Protein AF-A0A8J9VR55-F1 (afdb_monomer)

Sequence (214 aa):
MTEATRSAALLRVHSGVRRAVRRAARHLRDCGATLSEEKFTEFEDSVEMSVSVFFSMKDIPNMLQDPANPKHERSLALELAKLCAGCGTRSLQALGFALLRRHRLGLSRAALPRHAARAAALAAKLSTRLARGVLIYPAHCSLAHAHGAVFARASGVAYSMLFNVLGLPATVVPAGMHDGLPLALQIISAPNQDRLCLAVAQELEKCFGGWHPA

Nearest PDB structures (foldseek):
  2df4-assembly1_A  TM=7.135E-01  e=3.075E-06  Staphylococcus aureus
  8s7z-assembly2_D  TM=7.104E-01  e=7.982E-06  metagenome
  8s7z-assembly1_A  TM=7.069E-01  e=1.751E-05  metagenome
  1ocm-assembly1_A  TM=7.118E-01  e=1.852E-05  Bradyrhizobium japonicum
  3kfu-assembly1_H  TM=6.921E-01  e=1.320E-04  Thermus thermophilus HB8

pLDDT: mean 87.87, std 11.13, range [34.0, 98.19]

InterPro domains:
  IPR023631 Amidase signature domain [PF01425] (12-198)
  IPR036928 Amidase signature (AS) superfamily [G3DSA:3.90.1300.10] (5-214)
  IPR036928 Amidase signature (AS) superfamily [SSF75304] (10-208)
  IPR052739 Fatty-acid amide hydrolase 2 [PTHR43372] (5-213)

Foldseek 3Di:
DPPLVLQPLDDAADPLQVVLLVLLQVLVVVVPDDDDPDDDNLVVCLLLLLVLLVLVDPPDDQLQADPVHNVDGDDLVVLVVCVVVVNHPGDPVSSVVNCCSVVVVPHDPVCSVVSLVSLQVVLVVQLVVQVPHKDKFFLFRDFDDDPPCCVVRVSRVSRVSSCVSSVWDKDKFWREDDPNTTGIIIITHHPPVNVVRVVSRVSVCVSRVGDDDD

Solvent-accessible surface area (backbone atoms only — not comparable to full-atom values): 12401 Å² total; per-residue (Å²): 130,83,70,49,62,82,22,91,68,44,68,75,66,32,68,67,56,58,50,37,53,54,49,52,53,50,52,43,36,77,73,70,47,84,88,79,88,80,81,68,73,70,52,37,49,30,55,63,30,29,53,44,53,59,74,64,53,78,88,70,80,63,71,48,45,34,90,93,40,78,91,42,69,55,58,66,69,58,46,53,52,27,44,78,72,75,66,40,90,64,56,71,65,43,53,50,50,48,49,42,68,73,66,37,80,87,64,56,75,83,50,35,67,60,31,49,52,51,40,55,52,50,31,53,52,47,32,64,71,18,67,88,45,67,49,82,43,58,46,39,37,58,62,84,73,65,90,89,48,55,76,88,47,50,53,39,53,35,56,51,44,33,38,64,70,40,63,36,42,71,41,77,34,50,48,38,73,55,96,93,33,67,37,48,33,25,29,34,25,14,68,94,32,53,70,57,24,49,54,52,40,58,55,44,23,69,75,42,67,40,85,75,88,131

Mean predicted aligned error: 6.08 Å

Structure (mmCIF, N/CA/C/O backbone):
data_AF-A0A8J9VR55-F1
#
_entry.id   AF-A0A8J9VR55-F1
#
loop_
_atom_site.group_PDB
_atom_site.id
_atom_site.type_symbol
_atom_site.label_atom_id
_atom_site.label_alt_id
_atom_site.label_comp_id
_atom_site.label_asym_id
_atom_site.label_entity_id
_atom_site.label_seq_id
_atom_site.pdbx_PDB_ins_code
_atom_site.Cartn_x
_atom_site.Cartn_y
_atom_site.Cartn_z
_atom_site.occupancy
_atom_site.B_iso_or_equiv
_atom_site.auth_seq_id
_atom_site.auth_comp_id
_atom_site.auth_asym_id
_atom_site.a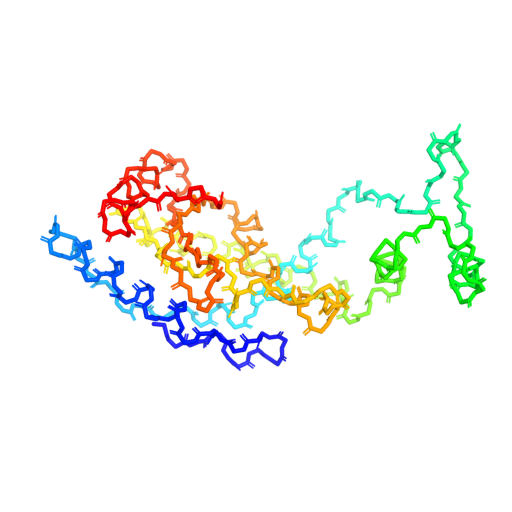uth_atom_id
_atom_site.pdbx_PDB_model_num
ATOM 1 N N . MET A 1 1 ? -11.110 10.311 5.265 1.00 38.34 1 MET A N 1
ATOM 2 C CA . MET A 1 1 ? -10.199 10.312 4.097 1.00 38.34 1 MET A CA 1
ATOM 3 C C . MET A 1 1 ? -10.641 11.369 3.097 1.00 38.34 1 MET A C 1
ATOM 5 O O . MET A 1 1 ? -11.490 11.092 2.255 1.00 38.34 1 MET A O 1
ATOM 9 N N . THR A 1 2 ? -10.086 12.576 3.177 1.00 34.00 2 THR A N 1
ATOM 10 C CA . THR A 1 2 ? -9.836 13.327 1.942 1.00 34.00 2 THR A CA 1
ATOM 11 C C . THR A 1 2 ? -8.802 12.517 1.175 1.00 34.00 2 THR A C 1
ATOM 13 O O . THR A 1 2 ? -7.805 12.084 1.751 1.00 34.00 2 THR A O 1
ATOM 16 N N . GLU A 1 3 ? -9.144 12.160 -0.057 1.00 44.66 3 GLU A N 1
ATOM 17 C CA . GLU A 1 3 ? -8.270 11.415 -0.951 1.00 44.66 3 GLU A CA 1
ATOM 18 C C . GLU A 1 3 ? -6.904 12.127 -1.010 1.00 44.66 3 GLU A C 1
ATOM 20 O O . GLU A 1 3 ? -6.840 13.354 -0.956 1.00 44.66 3 GLU A O 1
ATOM 25 N N . ALA A 1 4 ? -5.814 11.383 -1.174 1.00 47.50 4 ALA A N 1
ATOM 26 C CA . ALA A 1 4 ? -4.555 11.945 -1.659 1.00 47.50 4 ALA A CA 1
ATOM 27 C C . ALA A 1 4 ? -4.697 12.369 -3.149 1.00 47.50 4 ALA A C 1
ATOM 29 O O . ALA A 1 4 ? -3.836 12.109 -3.978 1.00 47.50 4 ALA A O 1
ATOM 30 N N . THR A 1 5 ? -5.834 12.976 -3.518 1.00 42.88 5 THR A N 1
ATOM 31 C CA . THR A 1 5 ? -6.247 13.317 -4.888 1.00 42.88 5 THR A CA 1
ATOM 32 C C . THR A 1 5 ? -5.503 14.496 -5.475 1.00 42.88 5 THR A C 1
ATOM 34 O O . THR A 1 5 ? -5.654 14.759 -6.664 1.00 42.88 5 THR A O 1
ATOM 37 N N . ARG A 1 6 ? -4.742 15.241 -4.669 1.00 44.25 6 ARG A N 1
ATOM 38 C CA . ARG A 1 6 ? -3.941 16.357 -5.180 1.00 44.25 6 ARG A CA 1
ATOM 39 C C . ARG A 1 6 ? -2.622 15.913 -5.797 1.00 44.25 6 ARG A C 1
ATOM 41 O O . ARG A 1 6 ? -2.043 16.684 -6.554 1.00 44.25 6 ARG A 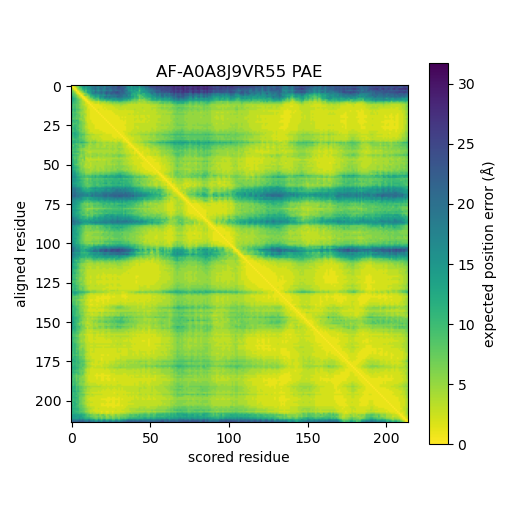O 1
ATOM 48 N N . SER A 1 7 ? -2.182 14.677 -5.550 1.00 53.31 7 SER A N 1
ATOM 49 C CA . SER A 1 7 ? -1.098 14.100 -6.338 1.00 53.31 7 SER A CA 1
ATOM 50 C C . SER A 1 7 ? -1.623 13.785 -7.732 1.00 53.31 7 SER A C 1
ATOM 52 O O . SER A 1 7 ? -2.493 12.927 -7.885 1.00 53.31 7 SER A O 1
ATOM 54 N N . ALA A 1 8 ? -1.073 14.438 -8.756 1.00 54.12 8 ALA A N 1
ATOM 55 C CA . ALA A 1 8 ? -1.389 14.134 -10.153 1.00 54.12 8 ALA A CA 1
ATOM 56 C C . ALA A 1 8 ? -1.101 12.662 -10.514 1.00 54.12 8 ALA A C 1
ATOM 58 O O . ALA A 1 8 ? -1.638 12.146 -11.492 1.00 54.12 8 ALA A O 1
ATOM 59 N N . ALA A 1 9 ? -0.270 11.979 -9.719 1.00 63.09 9 ALA A N 1
ATOM 60 C CA . ALA A 1 9 ? 0.074 10.582 -9.913 1.00 63.09 9 ALA A CA 1
ATOM 61 C C . ALA A 1 9 ? -0.940 9.605 -9.290 1.00 63.09 9 ALA A C 1
ATOM 63 O O . ALA A 1 9 ? -1.016 8.459 -9.737 1.00 63.09 9 ALA A O 1
ATOM 64 N N . LEU A 1 10 ? -1.725 10.004 -8.280 1.00 71.88 10 LEU A N 1
ATOM 65 C CA . LEU A 1 10 ? -2.633 9.088 -7.584 1.00 71.88 10 LEU A CA 1
ATOM 66 C C . LEU A 1 10 ? -3.993 8.992 -8.269 1.00 71.88 10 LEU A C 1
ATOM 68 O O . LEU A 1 10 ? -4.704 9.971 -8.485 1.00 71.88 10 LEU A O 1
ATOM 72 N N . LEU A 1 11 ? -4.385 7.757 -8.564 1.00 79.69 11 LEU A N 1
ATOM 73 C CA . LEU A 1 11 ? -5.692 7.469 -9.131 1.00 79.69 11 LEU A CA 1
ATOM 74 C C . LEU A 1 11 ? -6.793 7.642 -8.089 1.00 79.69 11 LEU A C 1
ATOM 76 O O . LEU A 1 11 ? -6.641 7.302 -6.914 1.00 79.69 11 LEU A O 1
ATOM 80 N N . ARG A 1 12 ? -7.955 8.105 -8.552 1.00 85.50 12 ARG A N 1
ATOM 81 C CA . ARG A 1 12 ? -9.142 8.237 -7.711 1.00 85.50 12 ARG A CA 1
ATOM 82 C C . ARG A 1 12 ? -9.539 6.887 -7.115 1.00 85.50 12 ARG A C 1
ATOM 84 O O . ARG A 1 12 ? -9.674 5.895 -7.831 1.00 85.50 12 ARG A O 1
ATOM 91 N N . VAL A 1 13 ? -9.809 6.876 -5.811 1.00 90.00 13 VAL A N 1
ATOM 92 C CA . VAL A 1 13 ? -10.215 5.659 -5.103 1.00 90.00 13 VAL A CA 1
ATOM 93 C C . VAL A 1 13 ? -11.610 5.229 -5.557 1.00 90.00 13 VAL A C 1
ATOM 95 O O . VAL A 1 13 ? -12.554 6.024 -5.608 1.00 90.00 13 VAL A O 1
ATOM 98 N N . HIS A 1 14 ? -11.765 3.948 -5.864 1.00 92.44 14 HIS A N 1
ATOM 99 C CA . HIS A 1 14 ? -13.021 3.358 -6.285 1.00 92.44 14 HIS A CA 1
ATOM 100 C C . HIS A 1 14 ? -14.099 3.501 -5.199 1.00 92.44 14 HIS A C 1
ATOM 102 O O . HIS A 1 14 ? -13.833 3.436 -3.995 1.00 9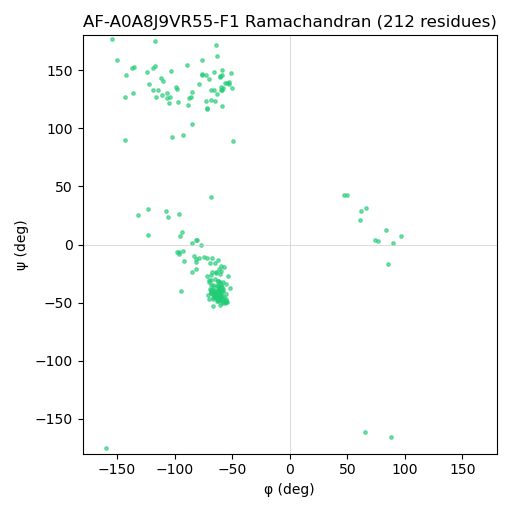2.44 14 HIS A O 1
ATOM 108 N N . SER A 1 15 ? -15.352 3.699 -5.614 1.00 92.75 15 SER A N 1
ATOM 109 C CA . SER A 1 15 ? -16.447 3.980 -4.678 1.00 92.75 15 SER A CA 1
ATOM 110 C C . SER A 1 15 ? -16.688 2.835 -3.686 1.00 92.75 15 SER A C 1
ATOM 112 O O . SER A 1 15 ? -16.923 3.097 -2.506 1.00 92.75 15 SER A O 1
ATOM 114 N N . GLY A 1 16 ? -16.550 1.583 -4.141 1.00 94.12 16 GLY A N 1
ATOM 115 C CA . GLY A 1 16 ? -16.636 0.381 -3.307 1.00 94.12 16 GLY A CA 1
ATOM 116 C C . GLY A 1 16 ? -15.583 0.351 -2.202 1.00 94.12 16 GLY A C 1
ATOM 117 O O . GLY A 1 16 ? -15.923 0.123 -1.046 1.00 94.12 16 GLY A O 1
ATOM 118 N N . VAL A 1 17 ? -14.339 0.718 -2.522 1.00 94.81 17 VAL A N 1
ATOM 119 C CA . VAL A 1 17 ? -13.241 0.801 -1.548 1.00 94.81 17 VAL A CA 1
ATOM 120 C C . VAL A 1 17 ? -13.535 1.870 -0.490 1.00 94.81 17 VAL A C 1
ATOM 122 O O . VAL A 1 17 ? -13.427 1.611 0.706 1.00 94.81 17 VAL A O 1
ATOM 125 N N . ARG A 1 18 ? -14.002 3.063 -0.894 1.00 94.06 18 ARG A N 1
ATOM 126 C CA . ARG A 1 18 ? -14.389 4.118 0.068 1.00 94.06 18 ARG A CA 1
ATOM 127 C C . ARG A 1 18 ? -15.539 3.682 0.980 1.00 94.06 18 ARG A C 1
ATOM 129 O O . ARG A 1 18 ? -15.542 4.020 2.164 1.00 94.06 18 ARG A O 1
ATOM 136 N N . ARG A 1 19 ? -16.530 2.960 0.443 1.00 95.62 19 ARG A N 1
ATOM 137 C CA . ARG A 1 19 ? -17.629 2.394 1.243 1.00 95.62 19 ARG A CA 1
ATOM 138 C C . ARG A 1 19 ? -17.110 1.352 2.233 1.00 95.62 19 ARG A C 1
ATOM 140 O O . ARG A 1 19 ? -17.528 1.394 3.387 1.00 95.62 19 ARG A O 1
ATOM 147 N N . ALA A 1 20 ? -16.180 0.497 1.810 1.00 96.06 20 ALA A N 1
ATOM 148 C CA . ALA A 1 20 ? -15.551 -0.504 2.663 1.00 96.06 20 ALA A CA 1
ATOM 149 C C . ALA A 1 20 ? -14.793 0.138 3.837 1.00 96.06 20 ALA A C 1
ATOM 151 O O . ALA A 1 20 ? -15.053 -0.227 4.978 1.00 96.06 20 ALA A O 1
ATOM 152 N N . VAL A 1 21 ? -13.965 1.166 3.597 1.00 96.12 21 VAL A N 1
ATOM 153 C CA . VAL A 1 21 ? -13.273 1.910 4.676 1.00 96.12 21 VAL A CA 1
ATOM 154 C C . VAL A 1 21 ? -14.270 2.460 5.701 1.00 96.12 21 VAL A C 1
ATOM 156 O O . VAL A 1 21 ? -14.091 2.294 6.905 1.00 96.12 21 VAL A O 1
ATOM 159 N N . ARG A 1 22 ? -15.358 3.090 5.238 1.00 95.81 22 ARG A N 1
ATOM 160 C CA . ARG A 1 22 ? -16.389 3.648 6.131 1.00 95.81 22 ARG A CA 1
ATOM 161 C C . ARG A 1 22 ? -17.137 2.568 6.911 1.00 95.81 22 ARG A C 1
ATOM 163 O O . ARG A 1 22 ? -17.511 2.808 8.054 1.00 95.81 22 ARG A O 1
ATOM 170 N N . ARG A 1 23 ? -17.388 1.407 6.298 1.00 97.06 23 ARG A N 1
ATOM 171 C CA . ARG A 1 23 ? -18.016 0.257 6.963 1.00 97.06 23 ARG A CA 1
ATOM 172 C C . ARG A 1 23 ? -17.097 -0.319 8.039 1.00 97.06 23 ARG A C 1
ATOM 174 O O . ARG A 1 23 ? -17.563 -0.483 9.157 1.00 97.06 23 ARG A O 1
ATOM 181 N N . ALA A 1 24 ? -15.817 -0.522 7.729 1.00 97.38 24 ALA A N 1
ATOM 182 C CA . ALA A 1 24 ? -14.812 -0.983 8.687 1.00 97.38 24 ALA A CA 1
ATOM 183 C C . ALA A 1 24 ? -14.702 -0.038 9.894 1.00 97.38 24 ALA A C 1
ATOM 185 O O . ALA A 1 24 ? -14.763 -0.483 11.033 1.00 97.38 24 ALA A O 1
ATOM 186 N N . ALA A 1 25 ? -14.623 1.275 9.650 1.00 96.44 25 ALA A N 1
ATOM 187 C CA . ALA A 1 25 ? -14.579 2.270 10.718 1.00 96.44 25 ALA A CA 1
ATOM 188 C C . ALA A 1 25 ? -15.832 2.222 11.611 1.00 96.44 25 ALA A C 1
ATOM 190 O O . ALA A 1 25 ? -15.715 2.202 12.831 1.00 96.44 25 ALA A O 1
ATOM 191 N N . ARG A 1 26 ? -17.037 2.156 11.024 1.00 97.06 26 ARG A N 1
ATOM 192 C CA . ARG A 1 26 ? -18.273 2.031 11.815 1.00 97.06 26 ARG A CA 1
ATOM 193 C C . ARG A 1 26 ? -18.302 0.750 12.644 1.00 97.06 26 ARG A C 1
ATOM 195 O O . ARG A 1 26 ? -18.591 0.839 13.825 1.00 97.06 26 ARG A O 1
ATOM 202 N N . HIS A 1 27 ? -17.938 -0.390 12.056 1.00 97.69 27 HIS A N 1
ATOM 203 C CA . HIS A 1 27 ? -17.883 -1.669 12.770 1.00 97.69 27 HIS A CA 1
ATOM 204 C C . HIS A 1 27 ? -16.967 -1.595 13.990 1.00 97.69 27 HIS A C 1
ATOM 206 O O . HIS A 1 27 ? -17.391 -1.894 15.096 1.00 97.69 27 HIS A O 1
ATOM 212 N N . LEU A 1 28 ? -15.738 -1.100 13.816 1.00 97.25 28 LEU A N 1
ATOM 213 C CA . LEU A 1 28 ? -14.791 -0.975 14.927 1.00 97.25 28 LEU A CA 1
ATOM 214 C C . LEU A 1 28 ? -15.290 -0.019 16.014 1.00 97.25 28 LEU A C 1
ATOM 216 O O . LEU A 1 28 ? -15.072 -0.277 17.195 1.00 97.25 28 LEU A O 1
ATOM 220 N N . ARG A 1 29 ? -15.984 1.061 15.639 1.00 97.44 29 ARG A N 1
ATOM 221 C CA . ARG A 1 29 ? -16.634 1.956 16.604 1.00 97.44 29 ARG A CA 1
ATOM 222 C C . ARG A 1 29 ? -17.727 1.246 17.391 1.00 97.44 29 ARG A C 1
ATOM 224 O O . ARG A 1 29 ? -17.808 1.421 18.601 1.00 97.44 29 ARG A O 1
ATOM 231 N N . ASP A 1 30 ? -18.544 0.447 16.718 1.00 97.62 30 ASP A N 1
ATOM 232 C CA . ASP A 1 30 ? -19.614 -0.319 17.356 1.00 97.62 30 ASP A CA 1
ATOM 233 C C . ASP A 1 30 ? -19.030 -1.421 18.277 1.00 97.62 30 ASP A C 1
ATOM 235 O O . ASP A 1 30 ? -19.643 -1.780 19.278 1.00 97.62 30 ASP A O 1
ATOM 239 N N . CYS A 1 31 ? -17.787 -1.861 18.026 1.00 96.62 31 CYS A N 1
ATOM 240 C CA . CYS A 1 31 ? -16.972 -2.685 18.932 1.00 96.62 31 CYS A CA 1
ATOM 241 C C . CYS A 1 31 ? -16.257 -1.896 20.054 1.00 96.62 31 CYS A C 1
ATOM 243 O O . CYS A 1 31 ? -15.476 -2.479 20.805 1.00 96.62 31 CYS A O 1
ATOM 245 N N . GLY A 1 32 ? -16.479 -0.582 20.173 1.00 96.38 32 GLY A N 1
ATOM 246 C CA . GLY A 1 32 ? -15.920 0.263 21.234 1.00 96.38 32 GLY A CA 1
ATOM 247 C C . GLY A 1 32 ? -14.644 1.036 20.879 1.00 96.38 32 GLY A C 1
ATOM 248 O O . GLY A 1 32 ? -14.054 1.661 21.759 1.00 96.38 32 GLY A O 1
ATOM 249 N N . ALA A 1 33 ? -14.196 1.033 19.619 1.00 96.38 33 ALA A N 1
ATOM 250 C CA . ALA A 1 33 ? -13.060 1.853 19.197 1.00 96.38 33 ALA A CA 1
ATOM 251 C C . ALA A 1 33 ? -13.439 3.337 19.036 1.00 96.38 33 ALA A C 1
ATOM 253 O O . ALA A 1 33 ? -14.514 3.689 18.548 1.00 96.38 33 ALA A O 1
ATOM 254 N N . THR A 1 34 ? -12.504 4.233 19.349 1.00 96.12 34 THR A N 1
ATOM 255 C CA . THR A 1 34 ? -12.657 5.665 19.062 1.00 96.12 34 THR A CA 1
ATOM 256 C C . THR A 1 34 ? -12.207 5.968 17.638 1.00 96.12 34 THR A C 1
ATOM 258 O O . THR A 1 34 ? -11.081 5.651 17.252 1.00 96.12 34 THR A O 1
ATOM 261 N N . LEU A 1 35 ? -13.064 6.624 16.854 1.00 94.94 35 LEU A N 1
ATOM 262 C CA . LEU A 1 35 ? -12.707 7.076 15.511 1.00 94.94 35 LEU A CA 1
ATOM 263 C C . LEU A 1 35 ? -12.011 8.434 15.559 1.00 94.94 35 LEU A C 1
ATOM 265 O O . LEU A 1 35 ? -12.510 9.376 16.168 1.00 94.94 35 LEU A O 1
ATOM 269 N N . SER A 1 36 ? -10.883 8.534 14.860 1.00 92.06 36 SER A N 1
ATOM 270 C CA . SER A 1 36 ? -10.197 9.795 14.584 1.00 92.06 36 SER A CA 1
ATOM 271 C C . SER A 1 36 ? -10.308 10.114 13.096 1.00 92.06 36 SER A C 1
ATOM 273 O O . SER A 1 36 ? -9.984 9.280 12.250 1.00 92.06 36 SER A O 1
ATOM 275 N N . GLU A 1 37 ? -10.748 11.329 12.766 1.00 84.88 37 GLU A N 1
ATOM 276 C CA . GLU A 1 37 ? -10.812 11.823 11.382 1.00 84.88 37 GLU A CA 1
ATOM 277 C C . GLU A 1 37 ? -9.586 12.655 10.985 1.00 84.88 37 GLU A C 1
ATOM 279 O O . GLU A 1 37 ? -9.651 13.513 10.099 1.00 84.88 37 GLU A O 1
ATOM 284 N N . GLU A 1 38 ? -8.450 12.410 11.634 1.00 87.19 38 GLU A N 1
ATOM 285 C CA . GLU A 1 38 ? -7.213 13.115 11.332 1.00 87.19 38 GLU A CA 1
ATOM 286 C C . GLU A 1 38 ? -6.816 12.995 9.855 1.00 87.19 38 GLU A C 1
ATOM 288 O O . GLU A 1 38 ? -6.932 11.946 9.211 1.00 87.19 38 GLU A O 1
ATOM 293 N N . LYS A 1 39 ? -6.338 14.115 9.313 1.00 84.38 39 LYS A N 1
ATOM 294 C CA . LYS A 1 39 ? -5.885 14.222 7.931 1.00 84.38 39 LYS A CA 1
ATOM 295 C C . LYS A 1 39 ? -4.362 14.225 7.900 1.00 84.38 39 LYS A C 1
ATOM 297 O O . LYS A 1 39 ? -3.725 15.056 8.540 1.00 84.38 39 LYS A O 1
ATOM 302 N N . PHE A 1 40 ? -3.801 13.325 7.101 1.00 86.69 40 PHE A N 1
ATOM 303 C CA . PHE A 1 40 ? -2.373 13.270 6.800 1.00 86.69 40 PHE A CA 1
ATOM 304 C C . PHE A 1 40 ? -2.151 13.864 5.412 1.00 86.69 40 PHE A C 1
ATOM 306 O O . PHE A 1 40 ? -2.287 13.171 4.404 1.00 86.69 40 PHE A O 1
ATOM 313 N N . THR A 1 41 ? -1.868 15.165 5.349 1.00 86.00 41 THR A N 1
ATOM 314 C CA . THR A 1 41 ? -1.558 15.855 4.085 1.00 86.00 41 THR A CA 1
ATOM 315 C C . THR A 1 41 ? -0.277 15.317 3.455 1.00 86.00 41 THR A C 1
ATOM 317 O O . THR A 1 41 ? -0.115 15.363 2.245 1.00 86.00 41 THR A O 1
ATOM 320 N N . GLU A 1 42 ? 0.610 14.731 4.260 1.00 89.00 42 GLU A N 1
ATOM 321 C CA . GLU A 1 42 ? 1.850 14.102 3.807 1.00 89.00 42 GLU A CA 1
ATOM 322 C C . GLU A 1 42 ? 1.617 12.926 2.842 1.00 89.00 42 GLU A C 1
ATOM 324 O O . GLU A 1 42 ? 2.503 12.589 2.062 1.00 89.00 42 GLU A O 1
ATOM 329 N N . PHE A 1 43 ? 0.424 12.316 2.844 1.00 87.75 43 PHE A N 1
ATOM 330 C CA . PHE A 1 43 ? 0.078 11.260 1.887 1.00 87.75 43 PHE A CA 1
ATOM 331 C C . PHE A 1 43 ? -0.070 11.768 0.447 1.00 87.75 43 PHE A C 1
ATOM 333 O O . PHE A 1 43 ? -0.036 10.953 -0.475 1.00 87.75 43 PHE A O 1
ATOM 340 N N . GLU A 1 44 ? -0.195 13.081 0.228 1.00 83.56 44 GLU A N 1
ATOM 341 C CA . GLU A 1 44 ? -0.181 13.670 -1.118 1.00 83.56 44 GLU A CA 1
ATOM 342 C C . GLU A 1 44 ? 1.178 13.477 -1.814 1.00 83.56 44 GLU A C 1
ATOM 344 O O . GLU A 1 44 ? 1.209 13.280 -3.019 1.00 83.56 44 GLU A O 1
ATOM 349 N N . ASP A 1 45 ? 2.283 13.412 -1.065 1.00 83.62 45 ASP A N 1
ATOM 350 C CA . ASP A 1 45 ? 3.635 13.179 -1.607 1.00 83.62 45 ASP A CA 1
ATOM 351 C C . ASP A 1 45 ? 4.032 11.683 -1.597 1.00 83.62 45 ASP A C 1
ATOM 353 O O . ASP A 1 45 ? 5.205 11.326 -1.762 1.00 83.62 45 ASP A O 1
ATOM 357 N N . SER A 1 46 ? 3.078 10.782 -1.328 1.00 85.12 46 SER A N 1
ATOM 358 C CA . SER A 1 46 ? 3.3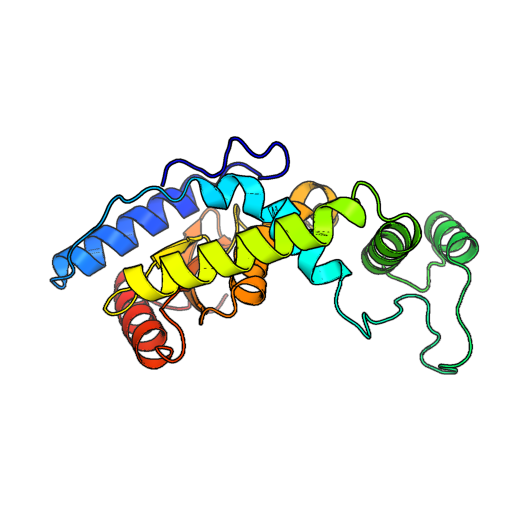68 9.364 -1.070 1.00 85.12 46 SER A CA 1
ATOM 359 C C . SER A 1 46 ? 3.997 8.643 -2.259 1.00 85.12 46 SER A C 1
ATOM 361 O O . SER A 1 46 ? 4.860 7.791 -2.047 1.00 85.12 46 SER A O 1
ATOM 363 N N . VAL A 1 47 ? 3.622 8.983 -3.496 1.00 86.31 47 VAL A N 1
ATOM 364 C CA . VAL A 1 47 ? 4.185 8.363 -4.706 1.00 86.31 47 VAL A CA 1
ATOM 365 C C . VAL A 1 47 ? 5.654 8.743 -4.846 1.00 86.31 47 VAL A C 1
ATOM 367 O O . VAL A 1 47 ? 6.516 7.873 -4.934 1.00 86.31 47 VAL A O 1
ATOM 370 N N . GLU A 1 48 ? 5.958 10.036 -4.811 1.00 85.62 48 GLU A N 1
ATOM 371 C CA . GLU A 1 48 ? 7.300 10.582 -4.978 1.00 85.62 48 GLU A CA 1
ATOM 372 C C . GLU A 1 48 ? 8.227 10.106 -3.861 1.00 85.62 48 GLU A C 1
ATOM 374 O O . GLU A 1 48 ? 9.364 9.709 -4.129 1.00 85.62 48 GLU A O 1
ATOM 379 N N . MET A 1 49 ? 7.733 10.085 -2.618 1.00 87.50 49 MET A N 1
ATOM 380 C CA . MET A 1 49 ? 8.458 9.524 -1.480 1.00 87.50 49 MET A CA 1
ATOM 381 C C . MET A 1 49 ? 8.763 8.042 -1.688 1.00 87.50 49 MET A C 1
ATOM 383 O O . MET A 1 49 ? 9.924 7.639 -1.591 1.00 87.50 49 MET A O 1
ATOM 387 N N . SER A 1 50 ? 7.741 7.246 -2.013 1.00 89.56 50 SER A N 1
ATOM 388 C CA . SER A 1 50 ? 7.876 5.795 -2.148 1.00 89.56 50 SER A CA 1
ATOM 389 C C . SER A 1 50 ? 8.844 5.421 -3.264 1.00 89.56 50 SER A C 1
ATOM 391 O O . SER A 1 50 ? 9.773 4.642 -3.059 1.00 89.56 50 SER A O 1
ATOM 393 N N . VAL A 1 51 ? 8.675 6.035 -4.436 1.00 86.69 51 VAL A N 1
ATOM 394 C CA . VAL A 1 51 ? 9.504 5.764 -5.610 1.00 86.69 51 VAL A CA 1
ATOM 395 C C . VAL A 1 51 ? 10.941 6.250 -5.385 1.00 86.69 51 VAL A C 1
ATOM 397 O O . VAL A 1 51 ? 11.883 5.534 -5.726 1.00 86.69 51 VAL A O 1
ATOM 400 N N . SER A 1 52 ? 11.144 7.419 -4.765 1.00 87.00 52 SER A N 1
ATOM 401 C CA . SER A 1 52 ? 12.494 7.928 -4.477 1.00 87.00 52 SER A CA 1
ATOM 402 C C . SER A 1 52 ? 13.265 7.004 -3.538 1.00 87.00 52 SER A C 1
ATOM 404 O O . SER A 1 52 ? 14.405 6.648 -3.839 1.00 87.00 52 SER A O 1
ATOM 406 N N . VAL A 1 53 ? 12.645 6.577 -2.432 1.00 86.94 53 VAL A N 1
ATOM 407 C CA . VAL A 1 53 ? 13.285 5.652 -1.487 1.00 86.94 53 VAL A CA 1
ATOM 408 C C . VAL A 1 53 ? 13.520 4.290 -2.142 1.00 86.94 53 VAL A C 1
ATOM 410 O O . VAL A 1 53 ? 14.630 3.766 -2.058 1.00 86.94 53 VAL A O 1
ATOM 413 N N . PHE A 1 54 ? 12.546 3.756 -2.884 1.00 87.44 54 PHE A N 1
ATOM 414 C CA . PHE A 1 54 ? 12.694 2.491 -3.607 1.00 87.44 54 PHE A CA 1
ATOM 415 C C . PHE A 1 54 ? 13.900 2.501 -4.563 1.00 87.44 54 PHE A C 1
ATOM 417 O O . PHE A 1 54 ? 14.747 1.615 -4.502 1.00 87.44 54 PHE A O 1
ATOM 424 N N . PHE A 1 55 ? 14.049 3.534 -5.400 1.00 84.38 55 PHE A N 1
ATOM 425 C CA . PHE A 1 55 ? 15.176 3.645 -6.340 1.00 84.38 55 PHE A CA 1
ATOM 426 C C . PHE A 1 55 ? 16.503 4.081 -5.696 1.00 84.38 55 PHE A C 1
ATOM 428 O O . PHE A 1 55 ? 17.514 4.204 -6.401 1.00 84.38 55 PHE A O 1
ATOM 435 N N . SER A 1 56 ? 16.512 4.314 -4.381 1.00 84.44 56 SER A N 1
ATOM 436 C CA . SER A 1 56 ? 17.730 4.509 -3.590 1.00 84.44 56 SER A CA 1
ATOM 437 C C . SER A 1 56 ? 18.273 3.218 -2.980 1.00 84.44 56 SER A C 1
ATOM 439 O O . SER A 1 56 ? 19.424 3.200 -2.544 1.00 84.44 56 SER A O 1
ATOM 441 N N . MET A 1 57 ? 17.474 2.143 -2.974 1.00 85.44 57 MET A N 1
ATOM 442 C CA . MET A 1 57 ? 17.911 0.844 -2.477 1.00 85.44 57 MET A CA 1
ATOM 443 C C . MET A 1 57 ? 19.098 0.322 -3.289 1.00 85.44 57 MET A C 1
ATOM 445 O O . MET A 1 57 ? 19.191 0.515 -4.506 1.00 85.44 57 MET A O 1
ATOM 449 N N . LYS A 1 58 ? 20.008 -0.359 -2.592 1.00 82.31 58 LYS A N 1
ATOM 4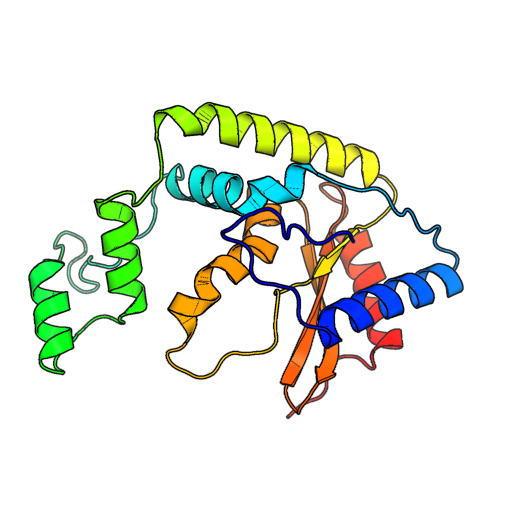50 C CA . LYS A 1 58 ? 21.069 -1.138 -3.229 1.00 82.31 58 LYS A CA 1
ATOM 451 C C . LYS A 1 58 ? 20.472 -2.439 -3.767 1.00 82.31 58 LYS A C 1
ATOM 453 O O . LYS A 1 58 ? 19.392 -2.847 -3.353 1.00 82.31 58 LYS A O 1
ATOM 458 N N . ASP A 1 59 ? 21.160 -3.045 -4.727 1.00 83.75 59 ASP A N 1
ATOM 459 C CA . ASP A 1 59 ? 20.863 -4.406 -5.191 1.00 83.75 59 ASP A CA 1
ATOM 460 C C . ASP A 1 59 ? 19.463 -4.608 -5.800 1.00 83.75 59 ASP A C 1
ATOM 462 O O . ASP A 1 59 ? 18.915 -5.708 -5.790 1.00 83.75 59 ASP A O 1
ATOM 466 N N . ILE A 1 60 ? 18.887 -3.557 -6.402 1.00 84.31 60 ILE A N 1
ATOM 467 C CA . ILE A 1 60 ? 17.658 -3.678 -7.199 1.00 84.31 60 ILE A CA 1
ATOM 468 C C . ILE A 1 60 ? 17.911 -4.663 -8.356 1.00 84.31 60 ILE A C 1
ATOM 470 O O . ILE A 1 60 ? 18.750 -4.357 -9.220 1.00 84.31 60 ILE A O 1
ATOM 474 N N . PRO A 1 61 ? 17.167 -5.789 -8.440 1.00 83.69 61 PRO A N 1
ATOM 475 C CA . PRO A 1 61 ? 17.413 -6.828 -9.433 1.00 83.69 61 PRO A CA 1
ATOM 476 C C . PRO A 1 61 ? 17.465 -6.288 -10.862 1.00 83.69 61 PRO A C 1
ATOM 478 O O . PRO A 1 61 ? 16.665 -5.435 -11.270 1.00 83.69 61 PRO A O 1
ATOM 481 N N . ASN A 1 62 ? 18.422 -6.788 -11.643 1.00 85.81 62 ASN A N 1
ATOM 482 C CA . ASN A 1 62 ? 18.540 -6.426 -13.045 1.00 85.81 62 ASN A CA 1
ATOM 483 C C . ASN A 1 62 ? 17.626 -7.297 -13.911 1.00 85.81 62 ASN A C 1
ATOM 485 O O . ASN A 1 62 ? 17.958 -8.426 -14.250 1.00 85.81 62 ASN A O 1
ATOM 489 N N . MET A 1 63 ? 16.506 -6.721 -14.347 1.00 87.06 63 MET A N 1
ATOM 490 C CA . MET A 1 63 ? 15.517 -7.401 -15.193 1.00 87.06 63 MET A CA 1
ATOM 491 C C . MET A 1 63 ? 16.050 -7.840 -16.572 1.00 87.06 63 MET A C 1
ATOM 493 O O . MET A 1 63 ? 15.395 -8.624 -17.259 1.00 87.06 63 MET A O 1
ATOM 497 N N . LEU A 1 64 ? 17.221 -7.346 -16.992 1.00 87.38 64 LEU A N 1
ATOM 498 C CA . LEU A 1 64 ? 17.880 -7.712 -18.251 1.00 87.38 64 LEU A CA 1
ATOM 499 C C . LEU A 1 64 ? 18.976 -8.773 -18.086 1.00 87.38 64 LEU A C 1
ATOM 501 O O . LEU A 1 64 ? 19.506 -9.253 -19.090 1.00 87.38 64 LEU A O 1
ATOM 505 N N . GLN A 1 65 ? 19.313 -9.144 -16.851 1.00 87.31 65 GLN A N 1
ATOM 506 C CA . GLN A 1 65 ? 20.341 -10.139 -16.561 1.00 87.31 65 GLN A CA 1
ATOM 507 C C . GLN A 1 65 ? 19.914 -11.518 -17.061 1.00 87.31 65 GLN A C 1
ATOM 509 O O . GLN A 1 65 ? 18.776 -11.944 -16.836 1.00 87.31 65 GLN A O 1
ATOM 514 N N . ASP A 1 66 ? 20.807 -12.214 -17.760 1.00 81.56 66 ASP A N 1
ATOM 515 C CA . ASP A 1 66 ? 20.531 -13.560 -18.248 1.00 81.56 66 ASP A CA 1
ATOM 516 C C . ASP A 1 66 ? 20.535 -14.567 -17.078 1.00 81.56 66 ASP A C 1
ATOM 518 O O . ASP A 1 66 ? 21.540 -14.657 -16.368 1.00 81.56 66 ASP A O 1
ATOM 522 N N . PRO A 1 67 ? 19.450 -15.335 -16.851 1.00 78.31 67 PRO A N 1
ATOM 523 C CA . PRO A 1 67 ? 19.415 -16.330 -15.781 1.00 78.31 67 PRO A CA 1
ATOM 524 C C . PRO A 1 67 ? 20.465 -17.434 -15.953 1.00 78.31 67 PRO A C 1
ATOM 526 O O . PRO A 1 67 ? 20.964 -17.955 -14.961 1.00 78.31 67 PRO A O 1
ATOM 529 N N . ALA A 1 68 ? 20.809 -17.785 -17.198 1.00 83.31 68 ALA A N 1
ATOM 530 C CA . ALA A 1 68 ? 21.801 -18.815 -17.500 1.00 83.31 68 ALA A CA 1
ATOM 531 C C . ALA A 1 68 ? 23.240 -18.285 -17.413 1.00 83.31 68 ALA A C 1
ATOM 533 O O . ALA A 1 68 ? 24.180 -19.058 -17.245 1.00 83.31 68 ALA A O 1
ATOM 534 N N . ASN A 1 69 ? 23.427 -16.966 -17.517 1.00 84.06 69 ASN A N 1
ATOM 535 C CA . ASN A 1 69 ? 24.726 -16.327 -17.368 1.00 84.06 69 ASN A CA 1
ATOM 536 C C . ASN A 1 69 ? 24.588 -14.975 -16.647 1.00 84.06 69 ASN A C 1
ATOM 538 O O . ASN A 1 69 ? 24.478 -13.936 -17.301 1.00 84.06 69 ASN A O 1
ATOM 542 N N . PRO A 1 70 ? 24.677 -14.958 -15.306 1.00 78.44 70 PRO A N 1
ATOM 543 C CA . PRO A 1 70 ? 24.513 -13.744 -14.507 1.00 78.44 70 PRO A CA 1
ATOM 544 C C . PRO A 1 70 ? 25.516 -12.624 -14.823 1.00 78.44 70 PRO A C 1
ATOM 546 O O . PRO A 1 70 ? 25.270 -11.473 -14.471 1.00 78.44 70 PRO A O 1
ATOM 549 N N . LYS A 1 71 ? 26.647 -12.925 -15.477 1.00 78.62 71 LYS A N 1
ATOM 550 C CA . LYS A 1 71 ? 27.624 -11.911 -15.909 1.00 78.62 71 LYS A CA 1
ATOM 551 C C . LYS A 1 71 ? 27.246 -11.247 -17.236 1.00 78.62 71 LYS A C 1
ATOM 553 O O . LYS A 1 71 ? 27.892 -10.281 -17.632 1.00 78.62 71 LYS A O 1
ATOM 558 N N . HIS A 1 72 ? 26.236 -11.765 -17.932 1.00 80.44 72 HIS A N 1
ATOM 559 C CA . HIS A 1 72 ? 25.777 -11.254 -19.212 1.00 80.44 72 HIS A CA 1
ATOM 560 C C . HIS A 1 72 ? 24.440 -10.522 -19.063 1.00 80.44 72 HIS A C 1
ATOM 562 O O . HIS A 1 72 ? 23.450 -11.060 -18.562 1.00 80.44 72 HIS A O 1
ATOM 568 N N . GLU A 1 73 ? 24.406 -9.281 -19.538 1.00 83.31 73 GLU A N 1
ATOM 569 C CA . GLU A 1 73 ? 23.196 -8.469 -19.591 1.00 83.31 73 GLU A CA 1
ATOM 570 C C . GLU A 1 73 ? 22.712 -8.357 -21.031 1.00 83.31 73 GLU A C 1
ATOM 572 O O . GLU A 1 73 ? 23.474 -8.012 -21.937 1.00 83.31 73 GLU A O 1
ATOM 577 N N . ARG A 1 74 ? 21.423 -8.620 -21.253 1.00 82.88 74 ARG A N 1
ATOM 578 C CA . ARG A 1 74 ? 20.828 -8.451 -22.578 1.00 82.88 74 ARG A CA 1
ATOM 579 C C . ARG A 1 74 ? 20.586 -6.975 -22.878 1.00 82.88 74 ARG A C 1
ATOM 581 O O . ARG A 1 74 ? 20.236 -6.184 -22.004 1.00 82.88 74 ARG A O 1
ATOM 588 N N . SER A 1 75 ? 20.715 -6.601 -24.149 1.00 88.31 75 SER A N 1
ATOM 589 C CA . SER A 1 75 ? 20.433 -5.234 -24.590 1.00 88.31 75 SER A CA 1
ATOM 590 C C . SER A 1 75 ? 18.941 -4.913 -24.486 1.00 88.31 75 SER A C 1
ATOM 592 O O . SER A 1 75 ? 18.109 -5.576 -25.107 1.00 88.31 75 SER A O 1
ATOM 594 N N . LEU A 1 76 ? 18.612 -3.836 -23.763 1.00 89.12 76 LEU A N 1
ATOM 595 C CA . LEU A 1 76 ? 17.244 -3.316 -23.654 1.00 89.12 76 LEU A CA 1
ATOM 596 C C . LEU A 1 76 ? 16.631 -3.018 -25.030 1.00 89.12 76 LEU A C 1
ATOM 598 O O . LEU A 1 76 ? 15.478 -3.356 -25.271 1.00 89.12 76 LEU A O 1
ATOM 602 N N . ALA A 1 77 ? 17.402 -2.408 -25.935 1.00 89.38 77 ALA A N 1
ATOM 603 C CA . ALA A 1 77 ? 16.920 -2.036 -27.264 1.00 89.38 77 ALA A CA 1
ATOM 604 C C . ALA A 1 77 ? 16.567 -3.271 -28.106 1.00 89.38 77 ALA A C 1
ATOM 606 O O . ALA A 1 77 ? 15.540 -3.283 -28.780 1.00 89.38 77 ALA A O 1
ATOM 607 N N . LEU A 1 78 ? 17.380 -4.330 -28.016 1.00 90.12 78 LEU A N 1
ATOM 608 C CA . LEU A 1 78 ? 17.109 -5.584 -28.717 1.00 90.12 78 LEU A CA 1
ATOM 609 C C . LEU A 1 78 ? 15.880 -6.292 -28.146 1.00 90.12 78 LEU A C 1
ATOM 611 O O . LEU A 1 78 ? 15.070 -6.794 -28.913 1.00 90.12 78 LEU A O 1
ATOM 615 N N . GLU A 1 79 ? 15.705 -6.323 -26.825 1.00 91.88 79 GLU A N 1
ATOM 616 C CA . GLU A 1 79 ? 14.513 -6.938 -26.229 1.00 91.88 79 GLU A CA 1
ATOM 617 C C . GLU A 1 79 ? 13.230 -6.143 -26.523 1.00 91.88 79 GLU A C 1
ATOM 619 O O . GLU A 1 79 ? 12.189 -6.749 -26.763 1.00 91.88 79 GLU A O 1
ATOM 624 N N . LEU A 1 80 ? 13.301 -4.808 -26.594 1.00 90.12 80 LEU A N 1
ATOM 625 C CA . LEU A 1 80 ? 12.183 -3.981 -27.064 1.00 90.12 80 LEU A CA 1
ATOM 626 C C . LEU A 1 80 ? 11.852 -4.265 -28.537 1.00 90.12 80 LEU A C 1
ATOM 628 O O . LEU A 1 80 ? 10.685 -4.448 -28.872 1.00 90.12 80 LEU A O 1
ATOM 632 N N . ALA A 1 81 ? 12.863 -4.374 -29.406 1.00 90.38 81 ALA A N 1
ATOM 633 C CA . ALA A 1 81 ? 12.661 -4.729 -30.812 1.00 90.38 81 ALA A CA 1
ATOM 634 C C . ALA A 1 81 ? 12.056 -6.135 -30.972 1.00 90.38 81 ALA A C 1
ATOM 636 O O . ALA A 1 81 ? 11.112 -6.322 -31.739 1.00 90.38 81 ALA A O 1
ATOM 637 N N . LYS A 1 82 ? 12.541 -7.115 -30.200 1.00 90.31 82 LYS A N 1
ATOM 638 C CA . LYS A 1 82 ? 11.978 -8.472 -30.164 1.00 90.31 82 LYS A CA 1
ATOM 639 C C . LYS A 1 82 ? 10.523 -8.477 -29.711 1.00 90.31 82 LYS A C 1
ATOM 641 O O . LYS A 1 82 ? 9.738 -9.240 -30.262 1.00 90.31 82 LYS A O 1
ATOM 646 N N . LEU A 1 83 ? 10.161 -7.641 -28.735 1.00 88.12 83 LEU A N 1
ATOM 647 C CA . LEU A 1 83 ? 8.778 -7.521 -28.285 1.00 88.12 83 LEU A CA 1
ATOM 648 C C . LEU A 1 83 ? 7.865 -7.030 -29.418 1.00 88.12 83 LEU A C 1
ATOM 650 O O . LEU A 1 83 ? 6.813 -7.625 -29.633 1.00 88.12 83 LEU A O 1
ATOM 654 N N . CYS A 1 84 ? 8.288 -6.017 -30.184 1.00 86.44 84 CYS A N 1
ATOM 655 C CA . CYS A 1 84 ? 7.548 -5.543 -31.361 1.00 86.44 84 CYS A CA 1
ATOM 656 C C . CYS A 1 84 ? 7.409 -6.622 -32.449 1.00 86.44 84 CYS A C 1
ATOM 658 O O . CYS A 1 84 ? 6.405 -6.654 -33.152 1.00 86.44 84 CYS A O 1
ATOM 660 N N . ALA A 1 85 ? 8.396 -7.513 -32.567 1.00 88.94 85 ALA A N 1
ATOM 661 C CA . ALA A 1 85 ? 8.388 -8.638 -33.502 1.00 88.94 85 ALA A CA 1
ATOM 662 C C . ALA A 1 85 ? 7.670 -9.900 -32.971 1.00 88.94 85 ALA A C 1
ATOM 664 O O . ALA A 1 85 ? 7.661 -10.918 -33.654 1.00 88.94 85 ALA A O 1
ATOM 665 N N . GLY A 1 86 ? 7.107 -9.877 -31.754 1.00 85.56 86 GLY A N 1
ATOM 666 C CA . GLY A 1 86 ? 6.440 -11.036 -31.139 1.00 85.56 86 GLY A CA 1
ATOM 667 C C . GLY A 1 86 ? 7.378 -12.115 -30.573 1.00 85.56 86 GLY A C 1
ATOM 668 O O . GLY A 1 86 ? 6.908 -13.115 -30.042 1.00 85.56 86 GLY A O 1
ATOM 669 N N . CYS A 1 87 ? 8.696 -11.901 -30.615 1.00 86.75 87 CYS A N 1
ATOM 670 C CA . CYS A 1 87 ? 9.731 -12.834 -30.144 1.00 86.75 87 CYS A CA 1
ATOM 671 C C . CYS A 1 87 ? 10.373 -12.383 -28.816 1.00 86.75 87 CYS A C 1
ATOM 673 O O . CYS A 1 87 ? 11.532 -12.699 -28.529 1.00 86.75 87 CYS A O 1
ATOM 675 N N . GLY A 1 88 ? 9.663 -11.564 -28.034 1.00 80.44 88 GLY A N 1
ATOM 676 C CA . GLY A 1 88 ? 10.163 -11.005 -26.778 1.00 80.44 88 GLY A CA 1
ATOM 677 C C . GLY A 1 88 ? 10.456 -12.093 -25.745 1.00 80.44 88 GLY A C 1
ATOM 678 O O . GLY A 1 88 ? 9.600 -12.920 -25.453 1.00 80.44 88 GLY A O 1
ATOM 679 N N . THR A 1 89 ? 11.653 -12.073 -25.148 1.00 84.00 89 THR A N 1
ATOM 680 C CA . THR A 1 89 ? 12.021 -13.034 -24.084 1.00 84.00 89 THR A CA 1
ATOM 681 C C . THR A 1 89 ? 11.736 -12.501 -22.680 1.00 84.00 89 THR A C 1
ATOM 683 O O . THR A 1 89 ? 11.894 -13.209 -21.686 1.00 84.00 89 THR A O 1
ATOM 686 N N . ARG A 1 90 ? 11.313 -11.236 -22.587 1.00 84.94 90 ARG A N 1
ATOM 687 C CA . ARG A 1 90 ? 10.982 -10.535 -21.347 1.00 84.94 90 ARG A CA 1
ATOM 688 C C . ARG A 1 90 ? 9.572 -9.989 -21.411 1.00 84.94 90 ARG A C 1
ATOM 690 O O . ARG A 1 90 ? 9.093 -9.581 -22.467 1.00 84.94 90 ARG A O 1
ATOM 697 N N . SER A 1 91 ? 8.937 -9.933 -20.247 1.00 87.69 91 SER A N 1
ATOM 698 C CA . SER A 1 91 ? 7.646 -9.281 -20.114 1.00 87.69 91 SER A CA 1
ATOM 699 C C . SER A 1 91 ? 7.782 -7.776 -20.370 1.00 87.69 91 SER A C 1
ATOM 701 O O . SER A 1 91 ? 8.806 -7.160 -20.056 1.00 87.69 91 SER A O 1
ATOM 703 N N . LEU A 1 92 ? 6.733 -7.160 -20.916 1.00 85.94 92 LEU A N 1
ATOM 704 C CA . LEU A 1 92 ? 6.692 -5.713 -21.141 1.00 85.94 92 LEU A CA 1
ATOM 705 C C . LEU A 1 92 ? 6.946 -4.936 -19.833 1.00 85.94 92 LEU A C 1
ATOM 707 O O . LEU A 1 92 ? 7.595 -3.894 -19.843 1.00 85.94 92 LEU A O 1
ATOM 711 N N . GLN A 1 93 ? 6.498 -5.471 -18.693 1.00 86.81 93 GLN A N 1
ATOM 712 C CA . GLN A 1 93 ? 6.715 -4.921 -17.352 1.00 86.81 93 GLN A CA 1
ATOM 713 C C . GLN A 1 93 ? 8.196 -4.914 -16.963 1.00 86.81 93 GLN A C 1
ATOM 715 O O . GLN A 1 93 ? 8.685 -3.909 -16.451 1.00 86.81 93 GLN A O 1
ATOM 720 N N . ALA A 1 94 ? 8.923 -5.999 -17.241 1.00 88.38 94 ALA A N 1
ATOM 721 C CA . ALA A 1 94 ? 10.357 -6.092 -16.981 1.00 88.38 94 ALA A CA 1
ATOM 722 C C . ALA A 1 94 ? 11.147 -5.068 -17.813 1.00 88.38 94 ALA A C 1
ATOM 724 O O . ALA A 1 94 ? 12.034 -4.392 -17.288 1.00 88.38 94 ALA A O 1
ATOM 725 N N . LEU A 1 95 ? 10.784 -4.901 -19.090 1.00 89.44 95 LEU A N 1
ATOM 726 C CA . LEU A 1 95 ? 11.401 -3.907 -19.973 1.00 89.44 95 LEU A CA 1
ATOM 727 C C . LEU A 1 95 ? 11.053 -2.474 -19.556 1.00 89.44 95 LEU A C 1
ATOM 729 O O . LEU A 1 95 ? 11.939 -1.622 -19.503 1.00 89.44 95 LEU A O 1
ATOM 733 N N . GLY A 1 96 ? 9.796 -2.219 -19.182 1.00 87.44 96 GLY A N 1
ATOM 734 C CA . GLY A 1 96 ? 9.359 -0.932 -18.639 1.00 87.44 96 GLY A CA 1
ATOM 735 C C . GLY A 1 96 ? 10.101 -0.564 -17.352 1.00 87.44 96 GLY A C 1
ATOM 736 O O . GLY A 1 96 ? 10.577 0.561 -17.211 1.00 87.44 96 GLY A O 1
ATOM 737 N N . PHE A 1 97 ? 10.291 -1.525 -16.445 1.00 87.62 97 PHE A N 1
ATOM 738 C CA . PHE A 1 97 ? 11.084 -1.325 -15.233 1.00 87.62 97 PHE A CA 1
ATOM 739 C C . PHE A 1 97 ? 12.563 -1.061 -15.544 1.00 87.62 97 PHE A C 1
ATOM 741 O O . PHE A 1 97 ? 13.162 -0.154 -14.966 1.00 87.62 97 PHE A O 1
ATOM 748 N N . ALA A 1 98 ? 13.159 -1.808 -16.480 1.00 89.06 98 ALA A N 1
ATOM 749 C CA . ALA A 1 98 ? 14.540 -1.589 -16.908 1.00 89.06 98 ALA A CA 1
ATOM 750 C C . ALA A 1 98 ? 14.738 -0.191 -17.519 1.00 89.06 98 ALA A C 1
ATOM 752 O O . ALA A 1 98 ? 15.729 0.479 -17.213 1.00 89.06 98 ALA A O 1
ATOM 753 N N . LEU A 1 99 ? 13.777 0.276 -18.323 1.00 87.38 99 LEU A N 1
ATOM 754 C CA . LEU A 1 99 ? 13.760 1.626 -18.883 1.00 87.38 99 LEU A CA 1
ATOM 755 C C . LEU A 1 99 ? 13.658 2.686 -17.778 1.00 87.38 99 LEU A C 1
ATOM 757 O O . LEU A 1 99 ? 14.471 3.611 -17.740 1.00 87.38 99 LEU A O 1
ATOM 761 N N . LEU A 1 100 ? 12.718 2.520 -16.843 1.00 84.12 100 LEU A N 1
ATOM 762 C CA . LEU A 1 100 ? 12.533 3.419 -15.703 1.00 84.12 100 LEU A CA 1
ATOM 763 C C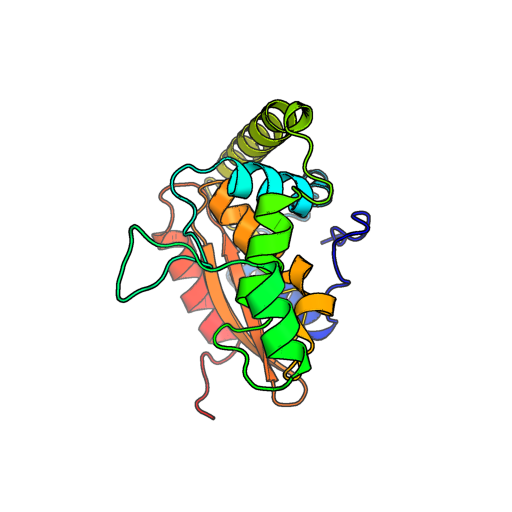 . LEU A 1 100 ? 13.804 3.511 -14.848 1.00 84.12 100 LEU A C 1
ATOM 765 O O . LEU A 1 100 ? 14.237 4.608 -14.500 1.00 84.12 100 LEU A O 1
ATOM 769 N N . ARG A 1 101 ? 14.452 2.374 -14.571 1.00 83.19 101 ARG A N 1
ATOM 770 C CA . ARG A 1 101 ? 15.711 2.309 -13.816 1.00 83.19 101 ARG A CA 1
ATOM 771 C C . ARG A 1 101 ? 16.862 3.004 -14.550 1.00 83.19 101 ARG A C 1
ATOM 773 O O . ARG A 1 101 ? 17.641 3.712 -13.913 1.00 83.19 101 ARG A O 1
ATOM 780 N N . ARG A 1 102 ? 16.976 2.810 -15.872 1.00 82.75 102 ARG A N 1
ATOM 781 C CA . ARG A 1 102 ? 18.047 3.388 -16.707 1.00 82.75 102 ARG A CA 1
ATOM 782 C C . ARG A 1 102 ? 17.902 4.899 -16.867 1.00 82.75 102 ARG A C 1
ATOM 784 O O . ARG A 1 102 ? 18.884 5.616 -16.708 1.00 82.75 102 ARG A O 1
ATOM 791 N N . HIS A 1 103 ? 16.697 5.371 -17.176 1.00 77.56 103 HIS A N 1
ATOM 792 C CA . HIS A 1 103 ? 16.445 6.776 -17.505 1.00 77.56 103 HIS A CA 1
ATOM 793 C C . HIS A 1 103 ? 15.962 7.610 -16.318 1.00 77.56 103 HIS A C 1
ATOM 795 O O . HIS A 1 103 ? 15.865 8.826 -16.449 1.00 77.56 103 HIS A O 1
ATOM 801 N N . ARG A 1 104 ? 15.683 6.982 -15.163 1.00 69.75 104 ARG A N 1
ATOM 802 C CA . ARG A 1 104 ? 15.235 7.646 -13.927 1.00 69.75 104 ARG A CA 1
ATOM 803 C C . ARG A 1 104 ? 14.115 8.656 -14.199 1.00 69.75 104 ARG A C 1
ATOM 805 O O . ARG A 1 104 ? 14.179 9.766 -13.689 1.00 69.75 104 ARG A O 1
ATOM 812 N N . LEU A 1 105 ? 13.146 8.282 -15.042 1.00 66.62 105 LEU A N 1
ATOM 813 C CA . LEU A 1 105 ? 12.096 9.142 -15.614 1.00 66.62 105 LEU A CA 1
ATOM 814 C C . LEU A 1 105 ? 11.385 9.995 -14.536 1.00 66.62 105 LEU A C 1
ATOM 816 O O . LEU A 1 105 ? 10.393 9.563 -13.960 1.00 66.62 105 LEU A O 1
ATOM 820 N N . GLY A 1 106 ? 11.909 11.192 -14.248 1.00 63.62 106 GLY A N 1
ATOM 821 C CA . GLY A 1 106 ? 11.383 12.113 -13.228 1.00 63.62 106 GLY A CA 1
ATOM 822 C C . GLY A 1 106 ? 11.941 11.959 -11.801 1.00 63.62 106 GLY A C 1
ATOM 823 O O . GLY A 1 106 ? 11.555 12.721 -10.919 1.00 63.62 106 GLY A O 1
ATOM 824 N N . LEU A 1 107 ? 12.874 11.035 -11.545 1.00 70.88 107 LEU A N 1
ATOM 825 C CA . LEU A 1 107 ? 13.471 10.815 -10.221 1.00 70.88 107 LEU A CA 1
ATOM 826 C C . LEU A 1 107 ? 14.756 11.623 -10.041 1.00 70.88 107 LEU A C 1
ATOM 828 O O . LEU A 1 107 ? 15.854 11.187 -10.398 1.00 70.88 107 LEU A O 1
ATOM 832 N N . SER A 1 108 ? 14.622 12.807 -9.445 1.00 72.00 108 SER A N 1
ATOM 833 C CA . SER A 1 108 ? 15.767 13.651 -9.106 1.00 72.00 108 SER A CA 1
ATOM 834 C C . SER A 1 108 ? 16.560 13.065 -7.935 1.00 72.00 108 SER A C 1
ATOM 836 O O . SER A 1 108 ? 16.075 13.001 -6.806 1.00 72.00 108 SER A O 1
ATOM 838 N N . ARG A 1 109 ? 17.830 12.706 -8.173 1.00 72.75 109 ARG A N 1
ATOM 839 C CA . ARG A 1 109 ? 18.766 12.307 -7.101 1.00 72.75 109 ARG A CA 1
ATOM 840 C C . ARG A 1 109 ? 18.948 13.401 -6.048 1.00 72.75 109 ARG A C 1
ATOM 842 O O . ARG A 1 109 ? 19.125 13.082 -4.879 1.00 72.75 109 ARG A O 1
ATOM 849 N N . ALA A 1 110 ? 18.864 14.670 -6.446 1.00 80.12 110 ALA A N 1
ATOM 850 C CA . ALA A 1 110 ? 18.957 15.796 -5.521 1.00 80.12 110 ALA A CA 1
ATOM 851 C C . ALA A 1 110 ? 17.743 15.881 -4.578 1.00 80.12 110 ALA A C 1
ATOM 853 O O . ALA A 1 110 ? 17.865 16.371 -3.460 1.00 80.12 110 ALA A O 1
ATOM 854 N N . ALA A 1 111 ? 16.581 15.368 -4.996 1.00 81.81 111 ALA A N 1
ATOM 855 C CA . ALA A 1 111 ? 15.383 15.326 -4.161 1.00 81.81 111 ALA A CA 1
ATOM 856 C C . ALA A 1 111 ? 15.381 14.149 -3.169 1.00 81.81 111 ALA A C 1
ATOM 858 O O . ALA A 1 111 ? 14.578 14.141 -2.235 1.00 81.81 111 ALA A O 1
ATOM 859 N N . LEU A 1 112 ? 16.284 13.172 -3.324 1.00 83.94 112 LEU A N 1
ATOM 860 C CA . LEU A 1 112 ? 16.294 11.962 -2.504 1.00 83.94 112 LEU A CA 1
ATOM 861 C C . LEU A 1 112 ? 16.422 12.249 -0.995 1.00 83.94 112 LEU A C 1
ATOM 863 O O . LEU A 1 112 ? 15.578 11.746 -0.252 1.00 83.94 112 LEU A O 1
ATOM 867 N N . PRO A 1 113 ? 17.379 13.071 -0.509 1.00 89.44 113 PRO A N 1
ATOM 868 C CA . PRO A 1 113 ? 17.486 13.358 0.923 1.00 89.44 113 PRO A CA 1
ATOM 869 C C . PRO A 1 113 ? 16.216 14.011 1.481 1.00 89.44 113 PRO A C 1
ATOM 871 O O . PRO A 1 113 ? 15.785 13.696 2.587 1.00 89.44 113 PRO A O 1
ATOM 874 N N . ARG A 1 114 ? 15.566 14.870 0.684 1.00 90.31 114 ARG A N 1
ATOM 875 C CA . ARG A 1 114 ? 14.301 15.519 1.048 1.00 90.31 114 ARG A CA 1
ATOM 876 C C . ARG A 1 114 ? 13.167 14.503 1.186 1.00 90.31 114 ARG A C 1
ATOM 878 O O . ARG A 1 114 ? 12.418 14.567 2.157 1.00 90.31 114 ARG A O 1
ATOM 885 N N . HIS A 1 115 ? 13.027 13.575 0.240 1.00 90.00 115 HIS A N 1
ATOM 886 C CA . HIS A 1 115 ? 12.002 12.529 0.308 1.00 90.00 115 HIS A CA 1
ATOM 887 C C . HIS A 1 115 ? 12.259 11.537 1.447 1.00 90.00 115 HIS A C 1
ATOM 889 O O . HIS A 1 115 ? 11.316 11.174 2.146 1.00 90.00 115 HIS A O 1
ATOM 895 N N . ALA A 1 116 ? 13.519 11.169 1.693 1.00 90.50 116 ALA A N 1
ATOM 896 C CA . ALA A 1 116 ? 13.899 10.317 2.818 1.00 90.50 116 ALA A CA 1
ATOM 897 C C . ALA A 1 116 ? 13.589 10.983 4.172 1.00 90.50 116 ALA A C 1
ATOM 899 O O . ALA A 1 116 ? 12.978 10.360 5.037 1.00 90.50 116 ALA A O 1
ATOM 900 N N . ALA A 1 117 ? 13.920 12.269 4.336 1.00 92.88 117 ALA A N 1
ATOM 901 C CA . ALA A 1 117 ? 13.592 13.024 5.547 1.00 92.88 117 ALA A CA 1
ATOM 902 C C . ALA A 1 117 ? 12.073 13.132 5.774 1.00 92.88 117 ALA A C 1
ATOM 904 O O . ALA A 1 117 ? 11.599 12.958 6.896 1.00 92.88 117 ALA A O 1
ATOM 905 N N . ARG A 1 118 ? 11.291 13.358 4.708 1.00 93.00 118 ARG A N 1
ATOM 906 C CA . ARG A 1 118 ? 9.818 13.357 4.774 1.00 93.00 118 ARG A CA 1
ATOM 907 C C . ARG A 1 118 ? 9.254 11.990 5.162 1.00 93.00 118 ARG A C 1
ATOM 909 O O . ARG A 1 118 ? 8.343 11.936 5.983 1.00 93.00 118 ARG A O 1
ATOM 916 N N . ALA A 1 119 ? 9.806 10.904 4.619 1.00 93.75 119 ALA A N 1
ATOM 917 C CA . ALA A 1 119 ? 9.422 9.544 4.992 1.00 93.75 119 ALA A CA 1
ATOM 918 C C . ALA A 1 119 ? 9.706 9.266 6.472 1.00 93.75 119 ALA A C 1
ATOM 920 O O . ALA A 1 119 ? 8.809 8.825 7.183 1.00 93.75 119 ALA A O 1
ATOM 921 N N . ALA A 1 120 ? 10.896 9.616 6.966 1.00 94.88 120 ALA A N 1
ATOM 922 C CA . ALA A 1 120 ? 11.238 9.465 8.379 1.00 94.88 120 ALA A CA 1
ATOM 923 C C . ALA A 1 120 ? 10.306 10.280 9.297 1.00 94.88 120 ALA A C 1
ATOM 925 O O . ALA A 1 120 ? 9.811 9.762 10.298 1.00 94.88 120 ALA A O 1
ATOM 926 N N . ALA A 1 121 ? 10.006 11.533 8.936 1.00 95.81 121 ALA A N 1
ATOM 927 C CA . ALA A 1 121 ? 9.089 12.381 9.697 1.00 95.81 121 ALA A CA 1
ATOM 928 C C . ALA A 1 121 ? 7.659 11.813 9.730 1.00 95.81 121 ALA A C 1
ATOM 930 O O . ALA A 1 121 ? 7.025 11.779 10.786 1.00 95.81 121 ALA A O 1
ATOM 931 N N . LEU A 1 122 ? 7.162 11.321 8.591 1.00 95.81 122 LEU A N 1
ATOM 932 C CA . LEU A 1 122 ? 5.846 10.692 8.504 1.00 95.81 122 LEU A CA 1
ATOM 933 C C . LEU A 1 122 ? 5.789 9.380 9.297 1.00 95.81 122 LEU A C 1
ATOM 935 O O . LEU A 1 122 ? 4.810 9.145 10.005 1.00 95.81 122 LEU A O 1
ATOM 939 N N . ALA A 1 123 ? 6.840 8.560 9.234 1.00 96.44 123 ALA A N 1
ATOM 940 C CA . ALA A 1 123 ? 6.952 7.330 10.012 1.00 96.44 123 ALA A CA 1
ATOM 941 C C . ALA A 1 123 ? 6.910 7.623 11.518 1.00 96.44 123 ALA A C 1
ATOM 943 O O . ALA A 1 123 ? 6.142 6.989 12.240 1.00 96.44 123 ALA A O 1
ATOM 944 N N . ALA A 1 124 ? 7.649 8.631 11.993 1.00 97.19 124 ALA A N 1
ATOM 945 C CA . ALA A 1 124 ? 7.621 9.051 13.394 1.00 97.19 124 ALA A CA 1
ATOM 946 C C . ALA A 1 124 ? 6.235 9.576 13.814 1.00 97.19 124 ALA A C 1
ATOM 948 O O . ALA A 1 124 ? 5.707 9.178 14.855 1.00 97.19 124 ALA A O 1
ATOM 949 N N . LYS A 1 125 ? 5.605 10.420 12.983 1.00 96.25 125 LYS A N 1
ATOM 950 C CA . LYS A 1 125 ? 4.249 10.938 13.227 1.00 96.25 125 LYS A CA 1
ATOM 951 C C . LYS A 1 125 ? 3.236 9.800 13.349 1.00 96.25 125 LYS A C 1
ATOM 953 O O . LYS A 1 125 ? 2.487 9.756 14.323 1.00 96.25 125 LYS A O 1
ATOM 958 N N . LEU A 1 126 ? 3.223 8.870 12.393 1.00 96.56 126 LEU A N 1
ATOM 959 C CA . LEU A 1 126 ? 2.308 7.728 12.411 1.00 96.56 126 LEU A CA 1
ATOM 960 C C . LEU A 1 126 ? 2.600 6.782 13.574 1.00 96.56 126 LEU A C 1
ATOM 962 O O . LEU A 1 126 ? 1.660 6.357 14.232 1.00 96.56 126 LEU A O 1
ATOM 966 N N . SER A 1 127 ? 3.867 6.517 13.891 1.00 97.00 127 SER A N 1
ATOM 967 C CA . SER A 1 127 ? 4.239 5.671 15.034 1.00 97.00 127 SER A CA 1
ATOM 968 C C . SER A 1 127 ? 3.666 6.215 16.343 1.00 97.00 127 SER A C 1
ATOM 970 O O . SER A 1 127 ? 3.050 5.474 17.105 1.00 97.00 127 SER A O 1
ATOM 972 N N . THR A 1 128 ? 3.784 7.526 16.569 1.00 96.38 128 THR A N 1
ATOM 973 C CA . THR A 1 128 ? 3.213 8.184 17.750 1.00 96.38 128 THR A CA 1
ATOM 974 C C . THR A 1 128 ? 1.686 8.148 17.735 1.00 96.38 128 THR A C 1
ATOM 976 O O . THR A 1 128 ? 1.062 7.831 18.746 1.00 96.38 128 THR A O 1
ATOM 979 N N . ARG A 1 129 ? 1.053 8.451 16.594 1.00 95.50 129 ARG A N 1
ATOM 980 C CA . ARG A 1 129 ? -0.417 8.499 16.497 1.00 95.50 129 ARG A CA 1
ATOM 981 C C . ARG A 1 129 ? -1.078 7.129 16.592 1.00 95.50 129 ARG A C 1
ATOM 983 O O . ARG A 1 129 ? -2.182 7.026 17.118 1.00 95.50 129 ARG A O 1
ATOM 990 N N . LEU A 1 130 ? -0.406 6.091 16.109 1.00 95.88 130 LEU A N 1
ATOM 991 C CA . LEU A 1 130 ? -0.893 4.715 16.091 1.00 95.88 130 LEU A CA 1
ATOM 992 C C . LEU A 1 130 ? -0.401 3.894 17.289 1.00 95.88 130 LEU A C 1
ATOM 994 O O . LEU A 1 130 ? -0.662 2.698 17.346 1.00 95.88 130 LEU A O 1
ATOM 998 N N . ALA A 1 131 ? 0.261 4.508 18.278 1.00 93.62 131 ALA A N 1
ATOM 999 C CA . ALA A 1 131 ? 0.800 3.803 19.446 1.00 93.62 131 ALA A CA 1
ATOM 1000 C C . ALA A 1 131 ? -0.247 2.950 20.193 1.00 93.62 131 ALA A C 1
ATOM 1002 O O . ALA A 1 131 ? 0.096 1.960 20.832 1.00 93.62 131 ALA A O 1
ATOM 1003 N N . ARG A 1 132 ? -1.531 3.331 20.113 1.00 90.62 132 ARG A N 1
ATOM 1004 C CA . ARG A 1 132 ? -2.669 2.605 20.705 1.00 90.62 132 ARG A CA 1
ATOM 1005 C C . ARG A 1 132 ? -3.822 2.404 19.720 1.00 90.62 132 ARG A C 1
ATOM 1007 O O . ARG A 1 132 ?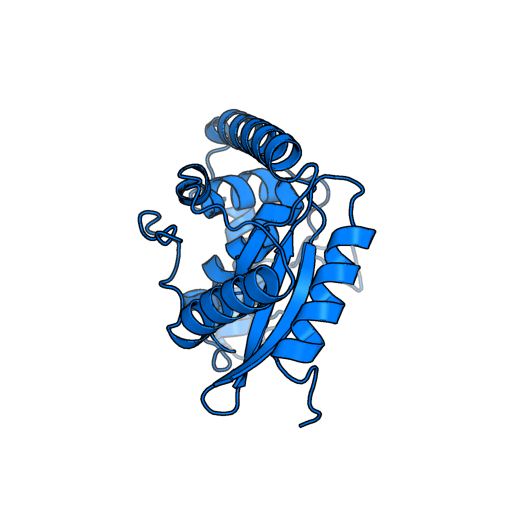 -4.976 2.324 20.132 1.00 90.62 132 ARG A O 1
ATOM 1014 N N . GLY A 1 133 ? -3.533 2.387 18.423 1.00 95.19 133 GLY A N 1
ATOM 1015 C CA . GLY A 1 133 ? -4.564 2.331 17.397 1.00 95.19 133 GLY A CA 1
ATOM 1016 C C . GLY A 1 133 ? -4.044 1.827 16.064 1.00 95.19 133 GLY A C 1
ATOM 1017 O O . GLY A 1 133 ? -2.893 1.420 15.929 1.00 95.19 133 GLY A O 1
ATOM 1018 N N . VAL A 1 134 ? -4.920 1.861 15.069 1.00 97.19 134 VAL A N 1
ATOM 1019 C CA . VAL A 1 134 ? -4.602 1.451 13.704 1.00 97.19 134 VAL A CA 1
ATOM 1020 C C . VAL A 1 134 ? -5.148 2.457 12.706 1.00 97.19 134 VAL A C 1
ATOM 1022 O O . VAL A 1 134 ? -6.152 3.127 12.952 1.00 97.19 134 VAL A O 1
ATOM 1025 N N . LEU A 1 135 ? -4.494 2.536 11.556 1.00 97.25 135 LEU A N 1
ATOM 1026 C CA . LEU A 1 135 ? -4.992 3.233 10.386 1.00 97.25 135 LEU A CA 1
ATOM 1027 C C . LEU A 1 135 ? -5.645 2.210 9.452 1.00 97.25 135 LEU A C 1
ATOM 1029 O O . LEU A 1 135 ? 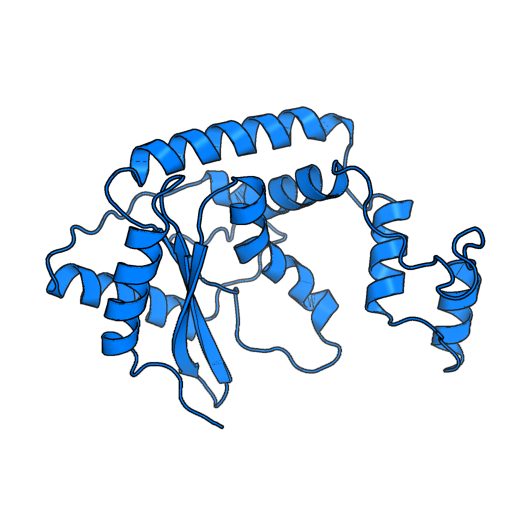-4.997 1.268 9.004 1.00 97.25 135 LEU A O 1
ATOM 1033 N N . ILE A 1 136 ? -6.922 2.424 9.129 1.00 96.38 136 ILE A N 1
ATOM 1034 C CA . ILE A 1 136 ? -7.612 1.683 8.068 1.00 96.38 136 ILE A CA 1
ATOM 1035 C C . ILE A 1 136 ? -7.396 2.420 6.752 1.00 96.38 136 ILE A C 1
ATOM 1037 O O . ILE A 1 136 ? -7.798 3.578 6.606 1.00 96.38 136 ILE A O 1
ATOM 1041 N N . TYR A 1 137 ? -6.780 1.750 5.785 1.00 95.31 137 TYR A N 1
ATOM 1042 C CA . TYR A 1 137 ? -6.389 2.358 4.520 1.00 95.31 137 TYR A CA 1
ATOM 1043 C C . TYR A 1 137 ? -6.700 1.426 3.334 1.00 95.31 137 TYR A C 1
ATOM 1045 O O . TYR A 1 137 ? -6.758 0.209 3.501 1.00 95.31 137 TYR A O 1
ATOM 1053 N N . PRO A 1 138 ? -6.962 1.943 2.122 1.00 94.75 138 PRO A N 1
ATOM 1054 C CA . PRO A 1 138 ? -7.160 1.101 0.943 1.00 94.75 138 PRO A CA 1
ATOM 1055 C C . PRO A 1 138 ? -5.936 0.240 0.629 1.00 94.75 138 PRO A C 1
ATOM 1057 O O . PRO A 1 138 ? -4.837 0.781 0.564 1.00 94.75 138 PRO A O 1
ATOM 1060 N N . ALA A 1 139 ? -6.107 -1.059 0.362 1.00 94.12 139 ALA A N 1
ATOM 1061 C CA . ALA A 1 139 ? -5.001 -1.890 -0.136 1.00 94.12 139 ALA A CA 1
ATOM 1062 C C . ALA A 1 139 ? -4.613 -1.512 -1.579 1.00 94.12 139 ALA A C 1
ATOM 1064 O O . ALA A 1 139 ? -3.452 -1.596 -1.967 1.00 94.12 139 ALA A O 1
ATOM 1065 N N . HIS A 1 140 ? -5.593 -1.052 -2.361 1.00 92.56 140 HIS A N 1
ATOM 1066 C CA . HIS A 1 140 ? -5.412 -0.517 -3.705 1.00 92.56 140 HIS A CA 1
ATOM 1067 C C . HIS A 1 140 ? -6.485 0.544 -4.002 1.00 92.56 140 HIS A C 1
ATOM 1069 O O . HIS A 1 140 ? -7.553 0.560 -3.382 1.00 92.56 140 HIS A O 1
ATOM 1075 N N . CYS A 1 141 ? -6.244 1.427 -4.975 1.00 88.69 141 CYS A N 1
ATOM 1076 C CA . CYS A 1 141 ? -7.212 2.456 -5.371 1.00 88.69 141 CYS A CA 1
ATOM 1077 C C . CYS A 1 141 ? -8.424 1.901 -6.139 1.00 88.69 141 CYS A C 1
ATOM 1079 O O . CYS A 1 141 ? -9.407 2.612 -6.322 1.00 88.69 141 CYS A O 1
ATOM 1081 N N . SER A 1 142 ? -8.399 0.647 -6.589 1.00 89.94 142 SER A N 1
ATOM 1082 C CA . SER A 1 142 ? -9.456 0.056 -7.417 1.00 89.94 142 SER A CA 1
ATOM 1083 C C . SER A 1 142 ? -9.538 -1.459 -7.281 1.00 89.94 142 SER A C 1
ATOM 1085 O O . SER A 1 142 ? -8.687 -2.073 -6.648 1.00 89.94 142 SER A O 1
ATOM 1087 N N . LEU A 1 143 ? -10.532 -2.035 -7.959 1.00 91.31 143 LEU A N 1
ATOM 1088 C CA . LEU A 1 143 ? -10.635 -3.466 -8.238 1.00 91.31 143 LEU A CA 1
ATOM 1089 C C . LEU A 1 143 ? -9.487 -3.955 -9.128 1.00 91.31 143 LEU A C 1
ATOM 1091 O O . LEU A 1 143 ? -8.739 -3.140 -9.687 1.00 91.31 143 LEU A O 1
ATOM 1095 N N . ALA A 1 144 ? -9.417 -5.279 -9.289 1.00 92.25 144 ALA A N 1
ATOM 1096 C CA . ALA A 1 144 ? -8.555 -5.927 -10.266 1.00 92.25 144 ALA A CA 1
ATOM 1097 C C . ALA A 1 144 ? -8.749 -5.303 -11.657 1.00 92.25 144 ALA A C 1
ATOM 1099 O O . ALA A 1 144 ? -9.866 -5.035 -12.101 1.00 92.25 144 ALA A O 1
ATOM 1100 N N . HIS A 1 145 ? -7.637 -5.030 -12.328 1.00 89.19 145 HIS A N 1
ATOM 1101 C CA . HIS A 1 145 ? -7.643 -4.456 -13.666 1.00 89.19 145 HIS A CA 1
ATOM 1102 C C . HIS A 1 145 ? -7.677 -5.554 -14.722 1.00 89.19 145 HIS A C 1
ATOM 1104 O O . HIS A 1 145 ? -7.161 -6.648 -14.498 1.00 89.19 145 HIS A O 1
ATOM 1110 N N . ALA A 1 146 ? -8.194 -5.226 -15.906 1.00 89.62 146 ALA A N 1
ATOM 1111 C CA . ALA A 1 146 ? -8.052 -6.088 -17.070 1.00 89.62 146 ALA A CA 1
ATOM 1112 C C . ALA A 1 146 ? -6.569 -6.326 -17.411 1.00 89.62 146 ALA A C 1
ATOM 1114 O O . ALA A 1 146 ? -5.707 -5.465 -17.187 1.00 89.62 146 ALA A O 1
ATOM 1115 N N . HIS A 1 147 ? -6.277 -7.490 -17.993 1.00 88.69 147 HIS A N 1
ATOM 1116 C CA . HIS A 1 147 ? -4.940 -7.808 -18.483 1.00 88.69 147 HIS A CA 1
ATOM 1117 C C . HIS A 1 147 ? -4.435 -6.727 -19.454 1.00 88.69 147 HIS A C 1
ATOM 1119 O O . HIS A 1 147 ? -5.186 -6.190 -20.263 1.00 88.69 147 HIS A O 1
ATOM 1125 N N . GLY A 1 148 ? -3.154 -6.369 -19.335 1.00 83.56 148 GLY A N 1
ATOM 1126 C CA . GLY A 1 148 ? -2.522 -5.321 -20.147 1.00 83.56 148 GLY A CA 1
ATOM 1127 C C . GLY A 1 148 ? -2.694 -3.887 -19.625 1.00 83.56 148 GLY A C 1
ATOM 1128 O O . GLY A 1 148 ? -1.894 -3.023 -19.972 1.00 83.56 148 GLY A O 1
ATOM 1129 N N . ALA A 1 149 ? -3.636 -3.617 -18.714 1.00 86.19 149 ALA A N 1
ATOM 1130 C CA . ALA A 1 149 ? -3.896 -2.259 -18.215 1.00 86.19 149 ALA A CA 1
ATOM 1131 C C . ALA A 1 149 ? -2.940 -1.783 -17.095 1.00 86.19 149 ALA A C 1
ATOM 1133 O O . ALA A 1 149 ? -3.116 -0.690 -16.555 1.00 86.19 149 ALA A O 1
ATOM 1134 N N . VAL A 1 150 ? -1.930 -2.584 -16.730 1.00 82.44 150 VAL A N 1
ATOM 1135 C CA . VAL A 1 150 ? -1.065 -2.346 -15.556 1.00 82.44 150 VAL A CA 1
ATOM 1136 C C . VAL A 1 150 ? -0.339 -0.999 -15.600 1.00 82.44 150 VAL A C 1
ATOM 1138 O O . VAL A 1 150 ? -0.247 -0.328 -14.579 1.00 82.44 150 VAL A O 1
ATOM 1141 N N . PHE A 1 151 ? 0.122 -0.549 -16.770 1.00 82.56 151 PHE A N 1
ATOM 1142 C CA . PHE A 1 151 ? 0.868 0.710 -16.883 1.00 82.56 151 PHE A CA 1
ATOM 1143 C C . PHE A 1 151 ? -0.003 1.937 -16.628 1.00 82.56 151 PHE A C 1
ATOM 1145 O O . PHE A 1 151 ? 0.425 2.856 -15.937 1.00 82.56 151 PHE A O 1
ATOM 1152 N N . ALA A 1 152 ? -1.256 1.916 -17.091 1.00 82.44 152 ALA A N 1
ATOM 1153 C CA . ALA A 1 152 ? -2.227 2.973 -16.811 1.00 82.44 152 ALA A CA 1
ATOM 1154 C C . ALA A 1 152 ? -2.643 3.018 -15.329 1.00 82.44 152 ALA A C 1
ATOM 1156 O O . ALA A 1 152 ? -3.308 3.957 -14.895 1.00 82.44 152 ALA A O 1
ATOM 1157 N N . ARG A 1 153 ? -2.290 1.984 -14.556 1.00 84.00 153 ARG A N 1
ATOM 1158 C CA . ARG A 1 153 ? -2.688 1.807 -13.158 1.00 84.00 153 ARG A CA 1
ATOM 1159 C C . ARG A 1 153 ? -1.513 1.655 -12.193 1.00 84.00 153 ARG A C 1
ATOM 1161 O O . ARG A 1 153 ? -1.726 1.409 -11.009 1.00 84.00 153 ARG A O 1
ATOM 1168 N N . ALA A 1 154 ? -0.287 1.856 -12.674 1.00 81.62 154 ALA A N 1
ATOM 1169 C CA . ALA A 1 154 ? 0.932 1.533 -11.942 1.00 81.62 154 ALA A CA 1
ATOM 1170 C C . ALA A 1 154 ? 1.065 2.303 -10.620 1.00 81.62 154 ALA A C 1
ATOM 1172 O O . ALA A 1 154 ? 1.571 1.753 -9.647 1.00 81.62 154 ALA A O 1
ATOM 1173 N N . SER A 1 155 ? 0.563 3.540 -10.547 1.00 81.94 155 SER A N 1
ATOM 1174 C CA . SER A 1 155 ? 0.615 4.349 -9.323 1.00 81.94 155 SER A CA 1
ATOM 1175 C C . SER A 1 155 ? -0.204 3.782 -8.164 1.00 81.94 155 SER A C 1
ATOM 1177 O O . SER A 1 155 ? 0.036 4.148 -7.015 1.00 81.94 155 SER A O 1
ATOM 1179 N N . GLY A 1 156 ? -1.114 2.838 -8.424 1.00 85.69 156 GLY A N 1
ATOM 1180 C CA . GLY A 1 156 ? -1.819 2.106 -7.377 1.00 85.69 156 GLY A CA 1
ATOM 1181 C C . GLY A 1 156 ? -0.885 1.325 -6.442 1.00 85.69 156 GLY A C 1
ATOM 1182 O O . GLY A 1 156 ? -1.219 1.142 -5.273 1.00 85.69 156 GLY A O 1
ATOM 1183 N N . VAL A 1 157 ? 0.331 0.984 -6.894 1.00 87.31 157 VAL A N 1
ATOM 1184 C CA . VAL A 1 157 ? 1.371 0.365 -6.052 1.00 87.31 157 VAL A CA 1
ATOM 1185 C C . VAL A 1 157 ? 1.782 1.246 -4.868 1.00 87.31 157 VAL A C 1
ATOM 1187 O O . VAL A 1 157 ? 2.217 0.732 -3.841 1.00 87.31 157 VAL A O 1
ATOM 1190 N N . ALA A 1 158 ? 1.624 2.571 -4.969 1.00 88.12 158 ALA A N 1
ATOM 1191 C CA . ALA A 1 158 ? 2.011 3.494 -3.905 1.00 88.12 158 ALA A CA 1
ATOM 1192 C C . ALA A 1 158 ? 1.192 3.296 -2.620 1.00 88.12 158 ALA A C 1
ATOM 1194 O O . ALA A 1 158 ? 1.693 3.586 -1.537 1.00 88.12 158 ALA A O 1
ATOM 1195 N N . TYR A 1 159 ? -0.027 2.749 -2.721 1.00 91.00 159 TYR A N 1
ATOM 1196 C CA . TYR A 1 159 ? -0.878 2.478 -1.561 1.00 91.00 159 TYR A CA 1
ATOM 1197 C C . TYR A 1 159 ? -0.235 1.481 -0.596 1.00 91.00 159 TYR A C 1
ATOM 1199 O O . TYR A 1 159 ? -0.361 1.654 0.611 1.00 91.00 159 TYR A O 1
ATOM 1207 N N . SER A 1 160 ? 0.459 0.462 -1.102 1.00 92.00 160 SER A N 1
ATOM 1208 C CA . SER A 1 160 ? 1.180 -0.512 -0.275 1.00 92.00 160 SER A CA 1
ATOM 1209 C C . SER A 1 160 ? 2.651 -0.135 -0.098 1.00 92.00 160 SER A C 1
ATOM 1211 O O . SER A 1 160 ? 3.186 -0.232 1.004 1.00 92.00 160 SER A O 1
ATOM 1213 N N . MET A 1 161 ? 3.304 0.359 -1.156 1.00 93.31 161 MET A N 1
ATOM 1214 C CA . MET A 1 161 ? 4.728 0.705 -1.130 1.00 93.31 161 MET A CA 1
ATOM 1215 C C . MET A 1 161 ? 5.060 1.766 -0.077 1.00 93.31 161 MET A C 1
ATOM 1217 O O . MET A 1 161 ? 6.133 1.695 0.524 1.00 93.31 161 MET A O 1
ATOM 1221 N N . LEU A 1 162 ? 4.147 2.709 0.185 1.00 94.06 162 LEU A N 1
ATOM 1222 C CA . LEU A 1 162 ? 4.341 3.730 1.210 1.00 94.06 162 LEU A CA 1
ATOM 1223 C C . LEU A 1 162 ? 4.667 3.102 2.568 1.00 94.06 162 LEU A C 1
ATOM 1225 O O . LEU A 1 162 ? 5.654 3.479 3.188 1.00 94.06 162 LEU A O 1
ATOM 1229 N N . PHE A 1 163 ? 3.890 2.119 3.022 1.00 95.75 163 PHE A N 1
ATOM 1230 C CA . PHE A 1 163 ? 4.072 1.543 4.357 1.00 95.75 163 PHE A CA 1
ATOM 1231 C C . PHE A 1 163 ? 5.329 0.675 4.465 1.00 95.75 163 PHE A C 1
ATOM 1233 O O . PHE A 1 163 ? 5.955 0.662 5.524 1.00 95.75 163 PHE A O 1
ATOM 1240 N N . ASN A 1 164 ? 5.782 0.083 3.354 1.00 94.81 164 ASN A N 1
ATOM 1241 C CA . ASN A 1 164 ? 7.099 -0.555 3.282 1.00 94.81 164 ASN A CA 1
ATOM 1242 C C . ASN A 1 164 ? 8.219 0.472 3.503 1.00 94.81 164 ASN A C 1
ATOM 1244 O O . ASN A 1 164 ? 9.143 0.228 4.271 1.00 94.81 164 ASN A O 1
ATOM 1248 N N . VAL A 1 165 ? 8.122 1.638 2.854 1.00 93.25 165 VAL A N 1
ATOM 1249 C CA . VAL A 1 165 ? 9.106 2.726 2.986 1.00 93.25 165 VAL A CA 1
ATOM 1250 C C . VAL A 1 165 ? 9.105 3.337 4.386 1.00 93.25 165 VAL A C 1
ATOM 1252 O O . VAL A 1 165 ? 10.160 3.716 4.888 1.00 93.25 165 VAL A O 1
ATOM 1255 N N . LEU A 1 166 ? 7.941 3.418 5.031 1.00 95.31 166 LEU A N 1
ATOM 1256 C CA . LEU A 1 166 ? 7.818 3.917 6.402 1.00 95.31 166 LEU A CA 1
ATOM 1257 C C . LEU A 1 166 ? 8.213 2.877 7.464 1.00 95.31 166 LEU A C 1
ATOM 1259 O O . LEU A 1 166 ? 8.339 3.241 8.631 1.00 95.31 166 LEU A O 1
ATOM 1263 N N . GLY A 1 167 ? 8.394 1.606 7.085 1.00 95.31 167 GLY A N 1
ATOM 1264 C CA . GLY A 1 167 ? 8.701 0.517 8.015 1.00 95.31 167 GLY A CA 1
ATOM 1265 C C . GLY A 1 167 ? 7.561 0.213 8.993 1.00 95.31 167 GLY A C 1
ATOM 1266 O O . GLY A 1 167 ? 7.820 -0.158 10.136 1.00 95.31 167 GLY A O 1
ATOM 1267 N N . LEU A 1 168 ? 6.307 0.418 8.574 1.00 97.44 168 LEU A N 1
ATOM 1268 C CA . LEU A 1 168 ? 5.132 0.196 9.418 1.00 97.44 168 LEU A CA 1
ATOM 1269 C C . LEU A 1 168 ? 4.495 -1.168 9.118 1.00 97.44 168 LEU A C 1
ATOM 1271 O O . LEU A 1 168 ? 4.310 -1.493 7.942 1.00 97.44 168 LEU A O 1
ATOM 1275 N N . PRO A 1 169 ? 4.104 -1.949 10.144 1.00 97.56 169 PRO A N 1
ATOM 1276 C CA . PRO A 1 169 ? 3.367 -3.189 9.940 1.00 97.56 169 PRO A CA 1
ATOM 1277 C C . PRO A 1 169 ? 2.043 -2.939 9.220 1.00 97.56 169 PRO A C 1
ATOM 1279 O O . PRO A 1 169 ? 1.296 -2.029 9.589 1.00 97.56 169 PRO A O 1
ATOM 1282 N N . ALA A 1 170 ? 1.735 -3.778 8.231 1.00 97.75 170 ALA A N 1
ATOM 1283 C CA . ALA A 1 170 ? 0.489 -3.725 7.480 1.00 97.75 170 ALA A CA 1
ATOM 1284 C C . ALA A 1 170 ? -0.092 -5.134 7.285 1.00 97.75 170 ALA A C 1
ATOM 1286 O O . ALA A 1 170 ? 0.603 -6.049 6.852 1.00 97.75 170 ALA A O 1
ATOM 1287 N N . THR A 1 171 ? -1.378 -5.316 7.583 1.00 97.44 171 THR A N 1
ATOM 1288 C CA . THR A 1 171 ? -2.122 -6.561 7.320 1.00 97.44 171 THR A CA 1
ATOM 1289 C C . THR A 1 171 ? -3.273 -6.271 6.371 1.00 97.44 171 THR A C 1
ATOM 1291 O O . THR A 1 171 ? -4.002 -5.305 6.570 1.00 97.44 171 THR A O 1
ATOM 1294 N N . VAL A 1 172 ? -3.450 -7.095 5.339 1.00 96.62 172 VAL A N 1
ATOM 1295 C CA . VAL A 1 172 ? -4.529 -6.934 4.356 1.00 96.62 172 VAL A CA 1
ATOM 1296 C C . VAL A 1 172 ? -5.689 -7.861 4.704 1.00 96.62 172 VAL A C 1
ATOM 1298 O O . VAL A 1 172 ? -5.474 -9.041 4.959 1.00 96.62 172 VAL A O 1
ATOM 1301 N N . VAL A 1 173 ? -6.913 -7.331 4.678 1.00 95.81 173 VAL A N 1
ATOM 1302 C CA . VAL A 1 173 ? -8.153 -8.072 4.939 1.00 95.81 173 VAL A CA 1
ATOM 1303 C C . VAL A 1 173 ? -9.112 -7.977 3.743 1.00 95.81 173 VAL A C 1
ATOM 1305 O O . VAL A 1 173 ? -9.264 -6.885 3.170 1.00 95.81 173 VAL A O 1
ATOM 1308 N N . PRO A 1 174 ? -9.786 -9.079 3.352 1.00 95.19 174 PRO A N 1
ATOM 1309 C CA . PRO A 1 174 ? -10.892 -9.033 2.403 1.00 95.19 174 PRO A CA 1
ATOM 1310 C C . PRO A 1 174 ? -12.008 -8.111 2.902 1.00 95.19 174 PRO A C 1
ATOM 1312 O O . PRO A 1 174 ? -12.414 -8.160 4.060 1.00 95.19 174 PRO A O 1
ATOM 1315 N N . ALA A 1 175 ? -12.524 -7.266 2.016 1.00 95.12 175 ALA A N 1
ATOM 1316 C CA . ALA A 1 175 ? -13.503 -6.235 2.351 1.00 95.12 175 ALA A CA 1
ATOM 1317 C C . ALA A 1 175 ? -14.794 -6.355 1.524 1.00 95.12 175 ALA A C 1
ATOM 1319 O O . ALA A 1 175 ? -15.463 -5.359 1.223 1.00 95.12 175 ALA A O 1
ATOM 1320 N N . GLY A 1 176 ? -15.130 -7.595 1.158 1.00 91.50 176 GLY A N 1
ATOM 1321 C CA . GLY A 1 176 ? -16.277 -7.962 0.334 1.00 91.50 176 GLY A CA 1
ATOM 1322 C C . GLY A 1 176 ? -15.989 -7.942 -1.167 1.00 91.50 176 GLY A C 1
ATOM 1323 O O . GLY A 1 176 ? -14.840 -7.893 -1.605 1.00 91.50 176 GLY A O 1
ATOM 1324 N N . MET A 1 177 ? -17.064 -7.968 -1.953 1.00 91.88 177 MET A N 1
ATOM 1325 C CA . MET A 1 177 ? -17.032 -8.037 -3.415 1.00 91.88 177 MET A CA 1
ATOM 1326 C C . MET A 1 177 ? -17.694 -6.802 -4.036 1.00 91.88 177 MET A C 1
ATOM 1328 O O . MET A 1 177 ? -18.606 -6.204 -3.459 1.00 91.88 177 MET A O 1
ATOM 1332 N N . HIS A 1 178 ? -17.260 -6.429 -5.235 1.00 90.50 178 HIS A N 1
ATOM 1333 C CA . HIS A 1 178 ? -17.945 -5.461 -6.086 1.00 90.50 178 HIS A CA 1
ATOM 1334 C C . HIS A 1 178 ? -17.817 -5.888 -7.542 1.00 90.50 178 HIS A C 1
ATOM 1336 O O . HIS A 1 178 ? -16.705 -6.134 -7.999 1.00 90.50 178 HIS A O 1
ATOM 1342 N N . ASP A 1 179 ? -18.943 -5.993 -8.246 1.00 90.31 179 ASP A N 1
ATOM 1343 C CA . ASP A 1 179 ? -19.010 -6.456 -9.639 1.00 90.31 179 ASP A CA 1
ATOM 1344 C C . ASP A 1 179 ? -18.252 -7.777 -9.871 1.00 90.31 179 ASP A C 1
ATOM 1346 O O . ASP A 1 179 ? -17.497 -7.930 -10.826 1.00 90.31 179 ASP A O 1
ATOM 1350 N N . GLY A 1 180 ? -18.400 -8.725 -8.937 1.00 90.06 180 GLY A N 1
ATOM 1351 C CA . GLY A 1 180 ? -17.724 -10.026 -8.992 1.00 90.06 180 GLY A CA 1
ATOM 1352 C C . GLY A 1 180 ? -16.223 -9.996 -8.676 1.00 90.06 180 GLY A C 1
ATOM 1353 O O . GLY A 1 180 ? -15.582 -11.040 -8.726 1.00 90.06 180 GLY A O 1
ATOM 1354 N N . LEU A 1 181 ? -15.653 -8.842 -8.309 1.00 92.94 181 LEU A N 1
ATOM 1355 C CA . LEU A 1 181 ? -14.232 -8.694 -7.982 1.00 92.94 181 LEU A CA 1
ATOM 1356 C C . LEU A 1 181 ? -14.004 -8.402 -6.489 1.00 92.94 181 LEU A C 1
ATOM 1358 O O . LEU A 1 181 ? -14.775 -7.647 -5.886 1.00 92.94 181 LEU A O 1
ATOM 1362 N N . PRO A 1 182 ? -12.927 -8.939 -5.886 1.00 92.88 182 PRO A N 1
ATOM 1363 C CA . PRO A 1 182 ? -12.628 -8.722 -4.478 1.00 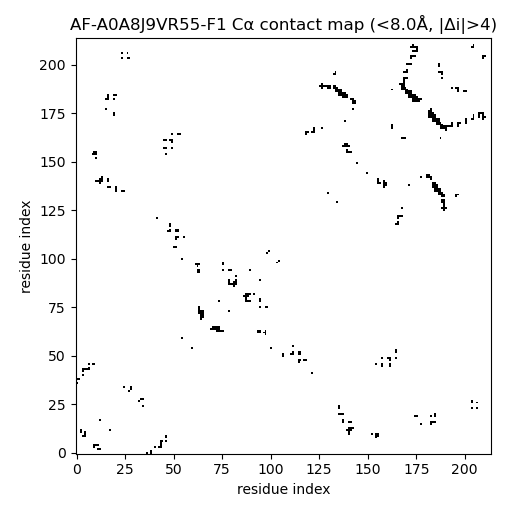92.88 182 PRO A CA 1
ATOM 1364 C C . PRO A 1 182 ? -12.187 -7.285 -4.193 1.00 92.88 182 PRO A C 1
ATOM 1366 O O . PRO A 1 182 ? -11.438 -6.658 -4.948 1.00 92.88 182 PRO A O 1
ATOM 1369 N N . LEU A 1 183 ? -12.632 -6.779 -3.046 1.00 93.75 183 LEU A N 1
ATOM 1370 C CA . LEU A 1 183 ? -12.129 -5.571 -2.406 1.00 93.75 183 LEU A CA 1
ATOM 1371 C C . LEU A 1 183 ? -11.222 -5.956 -1.241 1.00 93.75 183 LEU A C 1
ATOM 1373 O O . LEU A 1 183 ? -11.451 -6.960 -0.570 1.00 93.75 183 LEU A O 1
ATOM 1377 N N . ALA A 1 184 ? -10.233 -5.115 -0.953 1.00 94.44 184 ALA A N 1
ATOM 1378 C CA . ALA A 1 184 ? -9.353 -5.310 0.188 1.00 94.44 184 ALA A CA 1
ATOM 1379 C C . ALA A 1 184 ? -9.000 -3.982 0.863 1.00 94.44 184 ALA A C 1
ATOM 1381 O O . ALA A 1 184 ? -8.855 -2.938 0.213 1.00 94.44 184 ALA A O 1
ATOM 1382 N N . LEU A 1 185 ? -8.849 -4.043 2.181 1.00 96.69 185 LEU A N 1
ATOM 1383 C CA . LEU A 1 185 ? -8.336 -2.961 3.014 1.00 96.69 185 LEU A CA 1
ATOM 1384 C C . LEU A 1 185 ? -7.043 -3.419 3.674 1.00 96.69 185 LEU A C 1
ATOM 1386 O O . LEU A 1 185 ? -6.850 -4.606 3.902 1.00 96.69 185 LEU A O 1
ATOM 1390 N N . GLN A 1 186 ? -6.180 -2.471 3.999 1.00 97.06 186 GLN A N 1
ATOM 1391 C CA . GLN A 1 186 ? -5.015 -2.693 4.838 1.00 97.06 186 GLN A CA 1
ATOM 1392 C C . GLN A 1 186 ? -5.201 -2.008 6.191 1.00 97.06 186 GLN A C 1
ATOM 1394 O O . GLN A 1 186 ? -5.740 -0.901 6.286 1.00 97.06 186 GLN A O 1
ATOM 1399 N N . ILE A 1 187 ? -4.757 -2.701 7.231 1.00 98.06 187 ILE A N 1
ATOM 1400 C CA . ILE A 1 187 ? -4.680 -2.248 8.611 1.00 98.06 187 ILE A CA 1
ATOM 1401 C C . ILE A 1 187 ? -3.213 -1.955 8.885 1.00 98.06 187 ILE A C 1
ATOM 1403 O O . ILE A 1 187 ? -2.388 -2.849 8.719 1.00 98.06 187 ILE A O 1
ATOM 1407 N N . ILE A 1 188 ? -2.898 -0.722 9.274 1.00 98.19 188 ILE A N 1
ATOM 1408 C CA . ILE A 1 188 ? -1.534 -0.280 9.568 1.00 98.19 188 ILE A CA 1
ATOM 1409 C C . ILE A 1 188 ? -1.434 0.054 11.052 1.00 98.19 188 ILE A C 1
ATOM 1411 O O . ILE A 1 188 ? -2.287 0.776 11.572 1.00 98.19 188 ILE A O 1
ATOM 1415 N N . SER A 1 189 ? -0.391 -0.421 11.728 1.00 97.94 189 SER A N 1
ATOM 1416 C CA . SER A 1 189 ? -0.126 -0.125 13.141 1.00 97.94 189 SER A CA 1
ATOM 1417 C C . SER A 1 189 ? 1.183 0.637 13.330 1.00 97.94 189 SER A C 1
ATOM 1419 O O . SER A 1 189 ? 1.956 0.845 12.394 1.00 97.94 189 SER A O 1
ATOM 1421 N N . ALA A 1 190 ? 1.456 1.036 14.572 1.00 97.81 190 ALA A N 1
ATOM 1422 C CA . ALA A 1 190 ? 2.796 1.449 14.973 1.00 97.81 190 ALA A CA 1
ATOM 1423 C C . ALA A 1 190 ? 3.810 0.282 14.849 1.00 97.81 190 ALA A C 1
ATOM 1425 O O . ALA A 1 190 ? 3.399 -0.886 14.796 1.00 97.81 190 ALA A O 1
ATOM 1426 N N . PRO A 1 191 ? 5.125 0.571 14.820 1.00 97.62 191 PRO A N 1
ATOM 1427 C CA . PRO A 1 191 ? 6.168 -0.452 14.792 1.00 97.62 191 PRO A CA 1
ATOM 1428 C C . PRO A 1 191 ? 6.019 -1.487 15.914 1.00 97.62 191 PRO A C 1
ATOM 1430 O O . PRO A 1 191 ? 5.720 -1.136 17.057 1.00 97.62 191 PRO A O 1
ATOM 1433 N N . ASN A 1 192 ? 6.265 -2.760 15.586 1.00 95.75 192 ASN A N 1
ATOM 1434 C CA . ASN A 1 192 ? 6.186 -3.907 16.502 1.00 95.75 192 ASN A CA 1
ATOM 1435 C C . ASN A 1 192 ? 4.789 -4.151 17.114 1.00 95.75 192 ASN A C 1
ATOM 1437 O O . ASN A 1 192 ? 4.669 -4.787 18.162 1.00 95.75 192 ASN A O 1
ATOM 1441 N N . GLN A 1 193 ? 3.724 -3.635 16.489 1.00 97.00 193 GLN A N 1
ATOM 1442 C CA . GLN A 1 193 ? 2.329 -3.852 16.898 1.00 97.00 193 GLN A CA 1
ATOM 1443 C C . GLN A 1 193 ? 1.577 -4.783 15.934 1.00 97.00 193 GLN A C 1
ATOM 1445 O O . GLN A 1 193 ? 0.355 -4.720 15.826 1.00 97.00 193 GLN A O 1
ATOM 1450 N N . ASP A 1 194 ? 2.278 -5.699 15.266 1.00 97.00 194 ASP A N 1
ATOM 1451 C CA . ASP A 1 194 ? 1.715 -6.677 14.326 1.00 97.00 194 ASP A CA 1
ATOM 1452 C C . ASP A 1 194 ? 0.539 -7.461 14.929 1.00 97.00 194 ASP A C 1
ATOM 1454 O O . ASP A 1 194 ? -0.476 -7.688 14.271 1.00 97.00 194 ASP A O 1
ATOM 1458 N N . ARG A 1 195 ? 0.615 -7.791 16.227 1.00 97.38 195 ARG A N 1
ATOM 1459 C CA . ARG A 1 195 ? -0.475 -8.453 16.961 1.00 97.38 195 ARG A CA 1
ATOM 1460 C C . ARG A 1 195 ? -1.770 -7.632 16.954 1.00 97.38 195 ARG A C 1
ATOM 1462 O O . ARG A 1 195 ? -2.849 -8.210 16.874 1.00 97.38 195 ARG A O 1
ATOM 1469 N N . LEU A 1 196 ? -1.672 -6.303 17.036 1.00 97.19 196 LEU A N 1
ATOM 1470 C CA . LEU A 1 196 ? -2.824 -5.403 16.952 1.00 97.19 196 LEU A CA 1
ATOM 1471 C C . LEU A 1 196 ? -3.388 -5.365 15.527 1.00 97.19 196 LEU A C 1
ATOM 1473 O O . LEU A 1 196 ? -4.604 -5.448 15.364 1.00 97.19 196 LEU A O 1
ATOM 1477 N N . CYS A 1 197 ? -2.523 -5.295 14.508 1.00 95.81 197 CYS A N 1
ATOM 1478 C CA . CYS A 1 197 ? -2.937 -5.392 13.105 1.00 95.81 197 CYS A CA 1
ATOM 1479 C C . CYS A 1 197 ? -3.732 -6.674 12.836 1.00 95.81 197 CYS A C 1
ATOM 1481 O O . CYS A 1 197 ? -4.829 -6.609 12.282 1.00 95.81 197 CYS A O 1
ATOM 1483 N N . LEU A 1 198 ? -3.217 -7.822 13.285 1.00 97.50 198 LEU A N 1
ATOM 1484 C CA . LEU A 1 198 ? -3.866 -9.122 13.119 1.00 97.50 198 LEU A CA 1
ATOM 1485 C C . LEU A 1 198 ? -5.187 -9.216 13.893 1.00 97.50 198 LEU A C 1
ATOM 1487 O O . LEU A 1 198 ? -6.179 -9.675 13.336 1.00 97.50 198 LEU A O 1
ATOM 1491 N N . ALA A 1 199 ? -5.232 -8.741 15.141 1.00 97.31 199 ALA A N 1
ATOM 1492 C CA . ALA A 1 199 ? -6.460 -8.753 15.938 1.00 97.31 199 ALA A CA 1
ATOM 1493 C C . ALA A 1 199 ? -7.573 -7.907 15.296 1.00 97.31 199 ALA A C 1
ATOM 1495 O O . ALA A 1 199 ? -8.726 -8.333 15.233 1.00 97.31 199 ALA A O 1
ATOM 1496 N N . VAL A 1 200 ? -7.232 -6.725 14.771 1.00 97.62 200 VAL A N 1
ATOM 1497 C CA . VAL A 1 200 ? -8.195 -5.882 14.046 1.00 97.62 200 VAL A CA 1
ATOM 1498 C C . VAL A 1 200 ? -8.599 -6.535 12.724 1.00 97.62 200 VAL A C 1
ATOM 1500 O O . VAL A 1 200 ? -9.773 -6.487 12.370 1.00 97.62 200 VAL A O 1
ATOM 1503 N N . ALA A 1 201 ? -7.664 -7.153 11.997 1.00 97.00 201 ALA A N 1
ATOM 1504 C CA . ALA A 1 201 ? -7.979 -7.863 10.761 1.00 97.00 201 ALA A CA 1
ATOM 1505 C C . ALA A 1 201 ? -8.992 -8.992 11.007 1.00 97.00 201 ALA A C 1
ATOM 1507 O O . ALA A 1 201 ? -10.016 -9.027 10.333 1.00 97.00 201 ALA A O 1
ATOM 1508 N N . GLN A 1 202 ? -8.774 -9.827 12.028 1.00 96.75 202 GLN A N 1
ATOM 1509 C CA . GLN A 1 202 ? -9.708 -10.886 12.435 1.00 96.75 202 GLN A CA 1
ATOM 1510 C C . GLN A 1 202 ? -11.095 -10.340 12.796 1.00 96.75 202 GLN A C 1
ATOM 1512 O O . GLN A 1 202 ? -12.115 -10.938 12.458 1.00 96.75 202 GLN A O 1
ATOM 1517 N N . GLU A 1 203 ? -11.161 -9.193 13.474 1.00 97.31 203 GLU A N 1
ATOM 1518 C CA . GLU A 1 203 ? -12.442 -8.561 13.792 1.00 97.31 203 GLU A CA 1
ATOM 1519 C C . GLU A 1 203 ? -13.146 -8.026 12.535 1.00 97.31 203 GLU A C 1
ATOM 1521 O O . GLU A 1 203 ? -14.355 -8.189 12.365 1.00 97.31 203 GLU A O 1
ATOM 1526 N N . LEU A 1 204 ? -12.392 -7.446 11.599 1.00 97.25 204 LEU A N 1
ATOM 1527 C CA . LEU A 1 204 ? -12.937 -6.987 10.324 1.00 97.25 204 LEU A CA 1
ATOM 1528 C C . LEU A 1 204 ? -13.383 -8.144 9.423 1.00 97.25 204 LEU A C 1
ATOM 1530 O O . LEU A 1 204 ? -14.358 -7.978 8.692 1.00 97.25 204 LEU A O 1
ATOM 1534 N N . GLU A 1 205 ? -12.760 -9.321 9.495 1.00 95.06 205 GLU A N 1
ATOM 1535 C CA . GLU A 1 205 ? -13.248 -10.504 8.777 1.00 95.06 205 GLU A CA 1
ATOM 1536 C C . GLU A 1 205 ? -14.674 -10.866 9.197 1.00 95.06 205 GLU A C 1
ATOM 1538 O O . GLU A 1 205 ? -15.502 -11.134 8.327 1.00 95.06 205 GLU A O 1
ATOM 1543 N N . LYS A 1 206 ? -15.017 -10.764 10.488 1.00 94.38 206 LYS A N 1
ATOM 1544 C CA . LYS A 1 206 ? -16.400 -10.963 10.962 1.00 94.38 206 LYS A CA 1
ATOM 1545 C C . LYS A 1 206 ? -17.357 -9.935 10.362 1.00 94.38 206 LYS A C 1
ATOM 1547 O O . LYS A 1 206 ? -18.481 -10.274 10.003 1.00 94.38 206 LYS A O 1
ATOM 1552 N N . CYS A 1 207 ? -16.908 -8.686 10.209 1.00 95.00 207 CYS A N 1
ATOM 1553 C CA . CYS A 1 207 ? -17.698 -7.631 9.574 1.00 95.00 207 CYS A CA 1
ATOM 1554 C C . CYS A 1 207 ? -17.972 -7.924 8.094 1.00 95.00 207 CYS A C 1
ATOM 1556 O O . CYS A 1 207 ? -19.081 -7.678 7.618 1.00 95.00 207 CYS A O 1
ATOM 1558 N N . PHE A 1 208 ? -16.967 -8.397 7.352 1.00 95.00 208 PHE A N 1
ATOM 1559 C CA . PHE A 1 208 ? -17.037 -8.568 5.898 1.00 95.00 208 PHE A CA 1
ATOM 1560 C C . PHE A 1 208 ? -17.410 -9.984 5.439 1.00 95.00 208 PHE A C 1
ATOM 1562 O O . PHE A 1 208 ? -17.681 -10.163 4.253 1.00 95.00 208 PHE A O 1
ATOM 1569 N N . GLY A 1 209 ? -17.478 -10.951 6.355 1.00 90.75 209 GLY A N 1
ATOM 1570 C CA . GLY A 1 209 ? -17.739 -12.361 6.057 1.00 90.75 209 GLY A CA 1
ATOM 1571 C C . GLY A 1 209 ? -16.493 -13.152 5.643 1.00 90.75 209 GLY A C 1
ATOM 1572 O O . GLY A 1 209 ? -16.628 -14.262 5.148 1.00 90.75 209 GLY A O 1
ATOM 1573 N N . GLY A 1 210 ? -15.293 -12.593 5.831 1.00 87.25 210 GLY A N 1
ATOM 1574 C CA . GLY A 1 210 ? -14.025 -13.248 5.505 1.00 87.25 210 GLY A CA 1
ATOM 1575 C C . GLY A 1 210 ? -13.807 -13.516 4.010 1.00 87.25 210 GLY A C 1
ATOM 1576 O O . GLY A 1 210 ? -14.407 -12.889 3.128 1.00 87.25 210 GLY A O 1
ATOM 1577 N N . TRP A 1 211 ? -12.882 -14.434 3.725 1.00 85.44 211 TRP A N 1
ATOM 1578 C CA . TRP A 1 211 ? -12.581 -14.883 2.367 1.00 85.44 211 TRP A CA 1
ATOM 1579 C C . TRP A 1 211 ? -13.626 -15.886 1.864 1.00 85.44 211 TRP A C 1
ATOM 1581 O O . TRP A 1 211 ? -14.021 -16.798 2.585 1.00 85.44 211 TRP A O 1
ATOM 1591 N N . HIS A 1 212 ? -14.021 -15.732 0.600 1.00 79.06 212 HIS A N 1
ATOM 1592 C CA . HIS A 1 212 ? -14.901 -16.660 -0.101 1.00 79.06 212 HIS A CA 1
ATOM 1593 C C . HIS A 1 212 ? -14.125 -17.281 -1.273 1.00 79.06 212 HIS A C 1
ATOM 1595 O O . HIS A 1 212 ? -13.562 -16.520 -2.070 1.00 79.06 212 HIS A O 1
ATOM 1601 N N . PRO A 1 213 ? -14.077 -18.621 -1.393 1.00 74.06 213 PRO A N 1
ATOM 1602 C CA . PRO A 1 213 ? -13.556 -19.278 -2.586 1.00 74.06 213 PRO A CA 1
ATOM 1603 C C . PRO A 1 213 ? -14.350 -18.855 -3.826 1.00 74.06 213 PRO A C 1
ATOM 1605 O O . PRO A 1 213 ? -15.554 -18.609 -3.733 1.00 74.06 213 PRO A O 1
ATOM 1608 N N . ALA A 1 214 ? -13.658 -18.766 -4.961 1.00 60.00 214 ALA A N 1
ATOM 1609 C CA . ALA A 1 214 ? -14.275 -18.574 -6.272 1.00 60.00 214 ALA A CA 1
ATOM 1610 C C . ALA A 1 214 ? -14.825 -19.893 -6.825 1.00 60.00 214 ALA A C 1
ATOM 1612 O O . ALA A 1 214 ? -14.217 -20.947 -6.521 1.00 60.00 214 ALA A O 1
#

Secondary structure (DSSP, 8-state):
---STTSTTSPPPPHHHHHHHHHHHHHHHHTTPPP-----GGGGGHHHHHHHHHTTSS----TTB-SS-TT-B--HHHHHHHHHTT--SS-HHHHHHHHHHHH-TT--GGGHHHHHHHHHHHHHHHHHHTTT-EEEEESSSSSPPPTTTTGGGGGGGHHHHHHHHHT--EEEEEEEEETTEEEEEEEEESTT-HHHHHHHHHHHHHHHT-----

Organism: NCBI:txid405034

Radius of gyration: 19.57 Å; Cα contacts (8 Å, |Δi|>4): 277; chains: 1; bounding box: 47×36×55 Å